Protein AF-A0A2N5KIB1-F1 (afdb_monomer)

Mean predicted aligned error: 9.15 Å

Solvent-accessible surface area (backbone atoms only — not comparable to full-atom values): 17084 Å² total; per-residue (Å²): 134,86,76,82,71,80,86,77,74,41,66,46,54,89,81,75,74,66,50,36,54,15,40,52,58,51,66,38,82,88,63,45,55,68,59,51,52,52,48,35,73,76,57,69,36,40,66,52,57,56,68,48,50,69,64,58,40,44,76,71,68,44,53,71,74,48,38,56,49,50,65,61,39,74,76,50,35,65,60,44,41,53,51,49,54,54,36,45,74,73,21,33,46,61,40,16,59,54,30,88,86,35,57,64,55,45,63,72,39,98,78,35,66,41,41,38,35,33,38,28,51,64,82,72,75,74,22,32,22,39,49,41,49,37,90,45,64,39,74,66,53,46,53,32,48,52,51,34,47,67,71,45,63,90,55,62,41,36,25,36,46,70,85,28,67,31,92,84,52,79,81,36,40,32,35,40,39,49,30,8,65,76,47,40,79,81,70,45,56,71,71,58,46,50,33,30,56,72,52,57,18,17,39,36,18,56,14,57,49,82,30,46,68,89,33,73,59,6,57,63,15,48,80,49,44,42,42,50,54,47,39,62,26,55,29,40,36,26,30,48,86,75,50,94,62,35,48,56,35,53,50,35,20,60,76,68,70,34,51,34,29,34,34,82,70,60,90,88,63,87,67,63,88,87,44,44,79,44,49,79,48,72,67,22,40,50,53,50,31,52,70,64,65,51,64,80,79,70,68,90,70,75,78,67,77,72,88,121

Structure (mmCIF, N/CA/C/O backbone):
data_AF-A0A2N5KIB1-F1
#
_entry.id   AF-A0A2N5KIB1-F1
#
loop_
_atom_site.group_PDB
_atom_site.id
_atom_site.type_symbol
_atom_site.label_atom_id
_atom_site.label_alt_id
_atom_site.label_comp_id
_atom_site.label_asym_id
_atom_site.label_entity_id
_atom_site.label_seq_id
_atom_site.pdbx_PDB_ins_code
_atom_site.Cartn_x
_atom_site.Cartn_y
_atom_site.Cartn_z
_atom_site.occupancy
_atom_site.B_iso_or_equiv
_atom_site.auth_seq_id
_atom_site.auth_comp_id
_atom_site.auth_asym_id
_atom_site.auth_atom_id
_atom_site.pdbx_PDB_model_num
ATOM 1 N N . MET A 1 1 ? -17.777 35.531 -15.311 1.00 35.59 1 MET A N 1
ATOM 2 C CA . MET A 1 1 ? -18.043 34.231 -15.966 1.00 35.59 1 MET A CA 1
ATOM 3 C C . MET A 1 1 ? -17.221 33.151 -15.279 1.00 35.59 1 MET A C 1
ATOM 5 O O . MET A 1 1 ? -16.056 32.971 -15.611 1.00 35.59 1 MET A O 1
ATOM 9 N N . GLN A 1 2 ? -17.798 32.483 -14.280 1.00 34.69 2 GLN A N 1
ATOM 10 C CA . GLN A 1 2 ? -17.243 31.240 -13.745 1.00 34.69 2 GLN A CA 1
ATOM 11 C C . GLN A 1 2 ? -17.470 30.164 -14.811 1.00 34.69 2 GLN A C 1
ATOM 13 O O . GLN A 1 2 ? -18.610 29.869 -15.149 1.00 34.69 2 GLN A O 1
ATOM 18 N N . ARG A 1 3 ? -16.395 29.655 -15.422 1.00 30.72 3 ARG A N 1
ATOM 19 C CA . ARG A 1 3 ? -16.493 28.475 -16.286 1.00 30.72 3 ARG A CA 1
ATOM 20 C C . ARG A 1 3 ? -16.775 27.285 -15.375 1.00 30.72 3 ARG A C 1
ATOM 22 O O . ARG A 1 3 ? -15.879 26.881 -14.635 1.00 30.72 3 ARG A O 1
ATOM 29 N N . GLU A 1 4 ? -17.993 26.758 -15.427 1.00 33.03 4 GLU A N 1
ATOM 30 C CA . GLU A 1 4 ? -18.297 25.412 -14.944 1.00 33.03 4 GLU A CA 1
ATOM 31 C C . GLU A 1 4 ? -17.332 24.452 -15.650 1.00 33.03 4 GLU A C 1
ATOM 33 O O . GLU A 1 4 ? -17.358 24.290 -16.871 1.00 33.03 4 GLU A O 1
ATOM 38 N N . GLN A 1 5 ? -16.368 23.925 -14.895 1.00 34.62 5 GLN A N 1
ATOM 39 C CA . GLN A 1 5 ? -15.453 22.916 -15.406 1.00 34.62 5 GLN A CA 1
ATOM 40 C C . GLN A 1 5 ? -16.206 21.585 -15.421 1.00 34.62 5 GLN A C 1
ATOM 42 O O . GLN A 1 5 ? -16.806 21.246 -14.401 1.00 34.62 5 GLN A O 1
ATOM 47 N N . PRO A 1 6 ? -16.175 20.820 -16.524 1.00 35.81 6 PRO A N 1
ATOM 48 C CA . PRO A 1 6 ? -16.803 19.509 -16.549 1.00 35.81 6 PRO A CA 1
ATOM 49 C C . PRO A 1 6 ? -16.156 18.625 -15.475 1.00 35.81 6 PRO A C 1
ATOM 51 O O . PRO A 1 6 ? -14.927 18.490 -15.435 1.00 35.81 6 PRO A O 1
ATOM 54 N N . GLU A 1 7 ? -16.978 18.052 -14.592 1.00 41.34 7 GLU A N 1
ATOM 55 C CA . GLU A 1 7 ? -16.562 16.981 -13.686 1.00 41.34 7 GLU A CA 1
ATOM 56 C C . GLU A 1 7 ? -16.132 15.791 -14.547 1.00 41.34 7 GLU A C 1
ATOM 58 O O . GLU A 1 7 ? -16.941 15.043 -15.090 1.00 41.34 7 GLU A O 1
ATOM 63 N N . VAL A 1 8 ? -14.823 15.657 -14.743 1.00 47.19 8 VAL A N 1
ATOM 64 C CA . VAL A 1 8 ? -14.239 14.480 -15.375 1.00 47.19 8 VAL A CA 1
ATOM 65 C C . VAL A 1 8 ? -14.263 13.373 -14.329 1.00 47.19 8 VAL A C 1
ATOM 67 O O . VAL A 1 8 ? -13.416 13.341 -13.436 1.00 47.19 8 VAL A O 1
ATOM 70 N N . TYR A 1 9 ? -15.262 12.498 -14.412 1.00 48.38 9 TYR A N 1
ATOM 71 C CA . TYR A 1 9 ? -15.351 11.323 -13.555 1.00 48.38 9 TYR A CA 1
ATOM 72 C C . TYR A 1 9 ? -14.248 10.336 -13.942 1.00 48.38 9 TYR A C 1
ATOM 74 O O . TYR A 1 9 ? -14.241 9.790 -15.043 1.00 48.38 9 TYR A O 1
ATOM 82 N N . ILE A 1 10 ? -13.292 10.125 -13.039 1.00 57.06 10 ILE A N 1
ATOM 83 C CA . ILE A 1 10 ? -12.312 9.046 -13.166 1.00 57.06 10 ILE A CA 1
ATOM 84 C C . ILE A 1 10 ? -13.066 7.746 -12.893 1.00 57.06 10 ILE A C 1
ATOM 86 O O . ILE A 1 10 ? -13.661 7.596 -11.826 1.00 57.06 10 ILE A O 1
ATOM 90 N N . THR A 1 11 ? -13.071 6.821 -13.854 1.00 51.12 11 THR A N 1
ATOM 91 C CA . THR A 1 11 ? -13.708 5.510 -13.686 1.00 51.12 11 THR A CA 1
ATOM 92 C C . THR A 1 11 ? -12.993 4.748 -12.577 1.00 51.12 11 THR A C 1
ATOM 94 O O . THR A 1 11 ? -11.893 4.228 -12.759 1.00 51.12 11 THR A O 1
ATOM 97 N N . VAL A 1 12 ? -13.622 4.698 -11.410 1.00 55.53 12 VAL A N 1
ATOM 98 C CA . VAL A 1 12 ? -13.210 3.843 -10.301 1.00 55.53 12 VAL A CA 1
ATOM 99 C C . VAL A 1 12 ? -13.973 2.532 -10.401 1.00 55.53 12 VAL A C 1
ATOM 101 O O . VAL A 1 12 ? -15.166 2.538 -10.702 1.00 55.53 12 VAL A O 1
ATOM 104 N N . ASN A 1 13 ? -13.310 1.407 -10.127 1.00 56.62 13 ASN A N 1
ATOM 105 C CA . ASN A 1 13 ? -13.996 0.124 -9.996 1.00 56.62 13 ASN A CA 1
ATOM 106 C C . ASN A 1 13 ? -15.088 0.238 -8.921 1.00 56.62 13 ASN A C 1
ATOM 108 O O . ASN A 1 13 ? -14.789 0.400 -7.738 1.00 56.62 13 ASN A O 1
ATOM 112 N N . ALA A 1 14 ? -16.352 0.151 -9.345 1.00 49.72 14 ALA A N 1
ATOM 113 C CA . ALA A 1 14 ? -17.535 0.367 -8.508 1.00 49.72 14 ALA A CA 1
ATOM 114 C C . ALA A 1 14 ? -17.654 -0.608 -7.315 1.00 49.72 14 ALA A C 1
ATOM 116 O O . ALA A 1 14 ? -18.446 -0.383 -6.399 1.00 49.72 14 ALA A O 1
ATOM 117 N N . GLU A 1 15 ? -16.857 -1.676 -7.307 1.00 57.72 15 GLU A N 1
ATOM 118 C CA . GLU A 1 15 ? -16.914 -2.760 -6.326 1.00 57.72 15 GLU A CA 1
ATOM 119 C C . GLU A 1 15 ? -16.067 -2.512 -5.064 1.00 57.72 15 GLU A C 1
ATOM 121 O O . GLU A 1 15 ? -16.316 -3.134 -4.032 1.00 57.72 15 GLU A O 1
ATOM 126 N N . LEU A 1 16 ? -15.099 -1.584 -5.084 1.00 71.06 16 LEU A N 1
ATOM 127 C CA . LEU A 1 16 ? -14.282 -1.285 -3.901 1.00 71.06 16 LEU A CA 1
ATOM 128 C C . LEU A 1 16 ? -14.970 -0.270 -2.981 1.00 71.06 16 LEU A C 1
ATOM 130 O O . LEU A 1 16 ? -14.875 0.947 -3.158 1.00 71.06 16 LEU A O 1
ATOM 134 N N . GLN A 1 17 ? -15.634 -0.790 -1.950 1.00 75.62 17 GLN A N 1
ATOM 135 C CA . GLN A 1 17 ? -16.170 0.012 -0.854 1.00 75.62 17 GLN A CA 1
ATOM 136 C C . GLN A 1 17 ? -15.134 0.117 0.280 1.00 75.62 17 GLN A C 1
ATOM 138 O O . GLN A 1 17 ? -14.737 -0.910 0.836 1.00 75.62 17 GLN A O 1
ATOM 143 N N . PRO A 1 18 ? -14.659 1.327 0.629 1.00 80.88 18 PRO A N 1
ATOM 144 C CA . PRO A 1 18 ? -13.742 1.518 1.736 1.00 80.88 18 PRO A CA 1
ATOM 145 C C . PRO A 1 18 ? -14.478 1.262 3.052 1.00 80.88 18 PRO A C 1
ATOM 147 O O . PRO A 1 18 ? -15.559 1.797 3.295 1.00 80.88 18 PRO A O 1
ATOM 150 N N . ASP A 1 19 ? -13.873 0.446 3.908 1.00 91.44 19 ASP A N 1
ATOM 151 C CA . ASP A 1 19 ? -14.393 0.145 5.238 1.00 91.44 19 ASP A CA 1
ATOM 152 C C . ASP A 1 19 ? -14.152 1.358 6.167 1.00 91.44 19 ASP A C 1
ATOM 154 O O . ASP A 1 19 ? -12.993 1.679 6.466 1.00 91.44 19 ASP A O 1
ATOM 158 N N . PRO A 1 20 ? -15.213 2.057 6.624 1.00 94.19 20 PRO A N 1
ATOM 159 C CA . PRO A 1 20 ? -15.076 3.259 7.441 1.00 94.19 20 PRO A CA 1
ATOM 160 C C . PRO A 1 20 ? -14.491 2.972 8.821 1.00 94.19 20 PRO A C 1
ATOM 162 O O . PRO A 1 20 ? -13.788 3.820 9.368 1.00 94.19 20 PRO A O 1
ATOM 165 N N . VAL A 1 21 ? -14.741 1.783 9.370 1.00 95.25 21 VAL A N 1
ATOM 166 C CA . VAL A 1 21 ? -14.208 1.360 10.664 1.00 95.25 21 VAL A CA 1
ATOM 167 C C . VAL A 1 21 ? -12.718 1.065 10.533 1.00 95.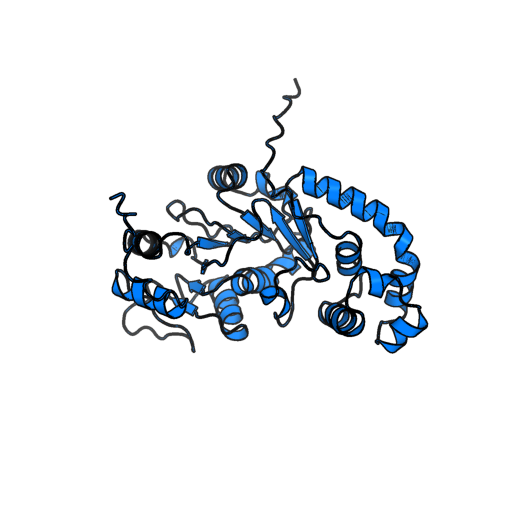25 21 VAL A C 1
ATOM 169 O O . VAL A 1 21 ? -11.918 1.585 11.311 1.00 95.25 21 VAL A O 1
ATOM 172 N N . ALA A 1 22 ? -12.329 0.298 9.511 1.00 95.62 22 ALA A N 1
ATOM 173 C CA . ALA A 1 22 ? -10.922 0.030 9.226 1.00 95.62 22 ALA A CA 1
ATOM 174 C C . ALA A 1 22 ? -10.144 1.324 8.965 1.00 95.62 22 ALA A C 1
ATOM 176 O O . ALA A 1 22 ? -9.066 1.521 9.524 1.00 95.62 22 ALA A O 1
ATOM 177 N N . PHE A 1 23 ? -10.701 2.229 8.153 1.00 95.75 23 PHE A N 1
ATOM 178 C CA . PHE A 1 23 ? -10.068 3.511 7.871 1.00 95.75 23 PHE A CA 1
ATOM 179 C C . PHE A 1 23 ? -9.915 4.357 9.129 1.00 95.75 23 PHE A C 1
ATOM 181 O O . PHE A 1 23 ? -8.823 4.854 9.383 1.00 95.75 23 PHE A O 1
ATOM 188 N N . TRP A 1 24 ? -10.966 4.482 9.939 1.00 95.94 24 TRP A N 1
ATOM 189 C CA . TRP A 1 24 ? -10.911 5.244 11.182 1.00 95.94 24 TRP A CA 1
ATOM 190 C C . TRP A 1 24 ? -9.853 4.704 12.156 1.00 95.94 24 TRP A C 1
ATOM 192 O O . TRP A 1 24 ? -9.032 5.482 12.644 1.00 95.94 24 TRP A O 1
ATOM 202 N N . LEU A 1 25 ? -9.795 3.381 12.373 1.00 96.19 25 LEU A N 1
ATOM 203 C CA . LEU A 1 25 ? -8.770 2.759 13.223 1.00 96.19 25 LEU A CA 1
ATOM 204 C C . LEU A 1 25 ? -7.354 3.107 12.753 1.00 96.19 25 LEU A C 1
ATOM 206 O O . LEU A 1 25 ? -6.484 3.391 13.576 1.00 96.19 25 LEU A O 1
ATOM 210 N N . CYS A 1 26 ? -7.127 3.128 11.437 1.00 95.06 26 CYS A N 1
ATOM 211 C CA . CYS A 1 26 ? -5.826 3.459 10.868 1.00 95.06 26 CYS A CA 1
ATOM 212 C C . CYS A 1 26 ? -5.408 4.928 11.061 1.00 95.06 26 CYS A C 1
ATOM 214 O O . CYS A 1 26 ? -4.222 5.229 10.939 1.00 95.06 26 CYS A O 1
ATOM 216 N N . GLN A 1 27 ? -6.348 5.831 11.362 1.00 92.12 27 GLN A N 1
ATOM 217 C CA . GLN A 1 27 ? -6.075 7.253 11.612 1.00 92.12 27 GLN A CA 1
ATOM 218 C C . GLN A 1 27 ? -5.873 7.581 13.098 1.00 92.12 27 GLN A C 1
ATOM 220 O O . GLN A 1 27 ? -5.551 8.722 13.437 1.00 92.12 27 GLN A O 1
ATOM 225 N N . LEU A 1 28 ? -6.073 6.620 14.007 1.00 94.00 28 LEU A N 1
ATOM 226 C CA . LEU A 1 28 ? -5.995 6.884 15.439 1.00 94.00 28 LEU A CA 1
ATOM 227 C C . LEU A 1 28 ? -4.566 7.248 15.874 1.00 94.00 28 LEU A C 1
ATOM 229 O O . LEU A 1 28 ? -3.649 6.437 15.722 1.00 94.00 28 LEU A O 1
ATOM 233 N N . PRO A 1 29 ? -4.348 8.414 16.517 1.00 90.94 29 PRO A N 1
ATOM 234 C CA . PRO A 1 29 ? -3.024 8.758 17.016 1.00 90.94 29 PRO A CA 1
ATOM 235 C C . PRO A 1 29 ? -2.601 7.787 18.120 1.00 90.94 29 PRO A C 1
ATOM 237 O O . PRO A 1 29 ? -3.296 7.667 19.139 1.00 90.94 29 PRO A O 1
ATOM 240 N N . GLY A 1 30 ? -1.455 7.137 17.916 1.00 92.00 30 GLY A N 1
ATOM 241 C CA . GLY A 1 30 ? -0.923 6.080 18.778 1.00 92.00 30 GLY A CA 1
ATOM 242 C C . GLY A 1 30 ? -1.221 4.659 18.289 1.00 92.00 30 GLY A C 1
ATOM 243 O O . GLY A 1 30 ? -0.650 3.718 18.833 1.00 92.00 30 GLY A O 1
ATOM 244 N N . MET A 1 31 ? -2.066 4.484 17.265 1.00 95.62 31 MET A N 1
ATOM 245 C CA . MET A 1 31 ? -2.222 3.198 16.587 1.00 95.62 31 MET A CA 1
ATOM 246 C C . MET A 1 31 ? -1.028 2.969 15.658 1.00 95.62 31 MET A C 1
ATOM 248 O O . MET A 1 31 ? -0.788 3.749 14.738 1.00 95.62 31 MET A O 1
ATOM 252 N N . THR A 1 32 ? -0.281 1.894 15.893 1.00 94.94 32 THR A N 1
ATOM 253 C CA . THR A 1 32 ? 0.821 1.471 15.020 1.00 94.94 32 THR A CA 1
ATOM 254 C C . THR A 1 32 ? 0.383 0.304 14.145 1.00 94.94 32 THR A C 1
ATOM 256 O O . THR A 1 32 ? -0.528 -0.444 14.500 1.00 94.94 32 THR A O 1
ATOM 259 N N . ALA A 1 33 ? 1.067 0.112 13.017 1.00 94.56 33 ALA A N 1
ATOM 260 C CA . ALA A 1 33 ? 0.832 -1.025 12.133 1.00 94.56 33 ALA A CA 1
ATOM 261 C C . ALA A 1 33 ? 0.962 -2.370 12.860 1.00 94.56 33 ALA A C 1
ATOM 263 O O . ALA A 1 33 ? 0.099 -3.231 12.725 1.00 94.56 33 ALA A O 1
ATOM 264 N N . THR A 1 34 ? 2.010 -2.530 13.673 1.00 95.12 34 THR A N 1
ATOM 265 C CA . THR A 1 34 ? 2.258 -3.749 14.450 1.00 95.12 34 THR A CA 1
ATOM 266 C C . THR A 1 34 ? 1.122 -4.037 15.426 1.00 95.12 34 THR A C 1
ATOM 268 O O . THR A 1 34 ? 0.616 -5.156 15.449 1.00 95.12 34 THR A O 1
ATOM 271 N N . LEU A 1 35 ? 0.680 -3.029 16.188 1.00 96.50 35 LEU A N 1
ATOM 272 C CA . LEU A 1 35 ? -0.424 -3.192 17.134 1.00 96.50 35 LEU A CA 1
ATOM 273 C C . LEU A 1 35 ? -1.729 -3.530 16.406 1.00 96.50 35 LEU A C 1
ATOM 275 O O . LEU A 1 35 ? -2.453 -4.430 16.822 1.00 96.50 35 LEU A O 1
ATOM 279 N N . LEU A 1 36 ? -2.021 -2.839 15.303 1.00 96.94 36 LEU A N 1
ATOM 280 C CA . LEU A 1 36 ? -3.227 -3.085 14.521 1.00 96.94 36 LEU A CA 1
ATOM 281 C C . LEU A 1 36 ? -3.239 -4.497 13.924 1.00 96.94 36 LEU A C 1
ATOM 283 O O . LEU A 1 36 ? -4.252 -5.182 14.015 1.00 96.94 36 LEU A O 1
ATOM 287 N N . LEU A 1 37 ? -2.119 -4.961 13.364 1.00 95.81 37 LEU A N 1
ATOM 288 C CA . LEU A 1 37 ? -1.994 -6.320 12.832 1.00 95.81 37 LEU A CA 1
ATOM 289 C C . LEU A 1 37 ? -2.107 -7.383 13.926 1.00 95.81 37 LEU A C 1
ATOM 291 O O . LEU A 1 37 ? -2.766 -8.395 13.708 1.00 95.81 37 LEU A O 1
ATOM 295 N N . GLN A 1 38 ? -1.536 -7.144 15.109 1.00 95.81 38 GLN A N 1
ATOM 296 C CA . GLN A 1 38 ? -1.702 -8.034 16.259 1.00 95.81 38 GLN A CA 1
ATOM 297 C C . GLN A 1 38 ? -3.177 -8.145 16.666 1.00 95.81 38 GLN A C 1
ATOM 299 O O . GLN A 1 38 ? -3.681 -9.251 16.843 1.00 95.81 38 GLN A O 1
ATOM 304 N N . LEU A 1 39 ? -3.883 -7.014 16.766 1.00 96.62 39 LEU A N 1
ATOM 305 C CA . LEU A 1 39 ? -5.312 -6.994 17.079 1.00 96.62 39 LEU A CA 1
ATOM 306 C C . LEU A 1 39 ? -6.143 -7.695 15.998 1.00 96.62 39 LEU A C 1
ATOM 308 O O . LEU A 1 39 ? -7.071 -8.432 16.312 1.00 96.62 39 LEU A O 1
ATOM 312 N N . LEU A 1 40 ? -5.818 -7.501 14.719 1.00 95.75 40 LEU A N 1
ATOM 313 C CA . LEU A 1 40 ? -6.502 -8.189 13.622 1.00 95.75 40 LEU A CA 1
ATOM 314 C C . LEU A 1 40 ? -6.248 -9.697 13.653 1.00 95.75 40 LEU A C 1
ATOM 316 O O . LEU A 1 40 ? -7.169 -10.461 13.392 1.00 95.75 40 LEU A O 1
ATOM 320 N N . ALA A 1 41 ? -5.040 -10.132 14.009 1.00 94.94 41 ALA A N 1
ATOM 321 C CA . ALA A 1 41 ? -4.713 -11.548 14.131 1.00 94.94 41 ALA A CA 1
ATOM 322 C C . ALA A 1 41 ? -5.476 -12.234 15.277 1.00 94.94 41 ALA A C 1
ATOM 324 O O . ALA A 1 41 ? -5.829 -13.404 15.153 1.00 94.94 41 ALA A O 1
ATOM 325 N N . THR A 1 42 ? -5.751 -11.523 16.378 1.00 95.12 42 THR A N 1
ATOM 326 C CA . THR A 1 42 ? -6.469 -12.087 17.534 1.00 95.12 42 THR A CA 1
ATOM 327 C C . THR A 1 42 ? -7.987 -11.948 17.436 1.00 95.12 42 THR A C 1
ATOM 329 O O . THR A 1 42 ? -8.710 -12.829 17.895 1.00 95.12 42 THR A O 1
ATOM 332 N N . VAL A 1 43 ? -8.483 -10.862 16.839 1.00 94.19 43 VAL A N 1
ATOM 333 C CA . VAL A 1 43 ? -9.909 -10.484 16.844 1.00 94.19 43 VAL A CA 1
ATOM 334 C C . VAL A 1 43 ? -10.575 -10.673 15.471 1.00 94.19 43 VAL A C 1
ATOM 336 O O . VAL A 1 43 ? -11.797 -10.760 15.368 1.00 94.19 43 VAL A O 1
ATOM 339 N N . GLY A 1 44 ? -9.791 -10.741 14.396 1.00 93.31 44 GLY A N 1
ATOM 340 C CA . GLY A 1 44 ? -10.230 -11.078 13.039 1.00 93.31 44 GLY A CA 1
ATOM 341 C C . GLY A 1 44 ? -10.704 -9.907 12.174 1.00 93.31 44 GLY A C 1
ATOM 342 O O . GLY A 1 44 ? -10.544 -9.961 10.957 1.00 93.31 44 GLY A O 1
ATOM 343 N N . SER A 1 45 ? -11.274 -8.837 12.745 1.00 94.75 45 SER A N 1
ATOM 344 C CA . SER A 1 45 ? -11.765 -7.700 11.946 1.00 94.75 45 SER A CA 1
ATOM 345 C C . SER A 1 45 ? -11.715 -6.353 12.663 1.00 94.75 45 SER A C 1
ATOM 347 O O . SER A 1 45 ? -11.782 -6.274 13.890 1.00 94.75 45 SER A O 1
ATOM 349 N N . ALA A 1 46 ? -11.672 -5.277 11.875 1.00 95.19 46 ALA A N 1
ATOM 350 C CA . ALA A 1 46 ? -11.741 -3.899 12.355 1.00 95.19 46 ALA A CA 1
ATOM 351 C C . ALA A 1 46 ? -13.004 -3.639 13.200 1.00 95.19 46 ALA A C 1
ATOM 353 O O . ALA A 1 46 ? -12.934 -3.054 14.282 1.00 95.19 46 ALA A O 1
ATOM 354 N N . THR A 1 47 ? -14.162 -4.120 12.736 1.00 94.75 47 THR A N 1
ATOM 355 C CA . THR A 1 47 ? -15.438 -3.992 13.452 1.00 94.75 47 THR A CA 1
ATOM 356 C C . THR A 1 47 ? -15.411 -4.710 14.795 1.00 94.75 47 THR A C 1
ATOM 358 O O . THR A 1 47 ? -15.860 -4.151 15.793 1.00 94.75 47 THR A O 1
ATOM 361 N N . ALA A 1 48 ? -14.843 -5.915 14.849 1.00 95.31 48 ALA A N 1
ATOM 362 C CA . ALA A 1 48 ? -14.744 -6.664 16.093 1.00 95.31 48 ALA A CA 1
ATOM 363 C C . ALA A 1 48 ? -13.762 -6.009 17.085 1.00 95.31 48 ALA A C 1
ATOM 365 O O . ALA A 1 48 ? -14.052 -5.966 18.278 1.00 95.31 48 ALA A O 1
ATOM 366 N N . ILE A 1 49 ? -12.667 -5.393 16.612 1.00 95.81 49 ILE A N 1
ATOM 367 C CA . ILE A 1 49 ? -11.763 -4.587 17.459 1.00 95.81 49 ILE A CA 1
ATOM 368 C C . ILE A 1 49 ? -12.522 -3.433 18.123 1.00 95.81 49 ILE A C 1
ATOM 370 O O . ILE A 1 49 ? -12.367 -3.204 19.322 1.00 95.81 49 ILE A O 1
ATOM 374 N N . MET A 1 50 ? -13.367 -2.725 17.369 1.00 94.12 50 MET A N 1
ATOM 375 C CA . MET A 1 50 ? -14.184 -1.629 17.905 1.00 94.12 50 MET A CA 1
ATOM 376 C C . MET A 1 50 ? -15.217 -2.074 18.948 1.00 94.12 50 MET A C 1
ATOM 378 O O . MET A 1 50 ? -15.646 -1.258 19.759 1.00 94.12 50 MET A O 1
ATOM 382 N N . GLN A 1 51 ? -15.630 -3.342 18.931 1.00 94.06 51 GLN A N 1
ATOM 383 C CA . GLN A 1 51 ? -16.610 -3.897 19.869 1.00 94.06 51 GLN A CA 1
ATOM 384 C C . GLN A 1 51 ? -15.976 -4.442 21.157 1.00 94.06 51 GLN A C 1
ATOM 386 O O . GLN A 1 51 ? -16.697 -4.815 22.086 1.00 94.06 51 GLN A O 1
ATOM 391 N N . LEU A 1 52 ? -14.643 -4.493 21.245 1.00 95.62 52 LEU A N 1
ATOM 392 C CA . LEU A 1 52 ? -13.964 -4.964 22.445 1.00 95.62 52 LEU A CA 1
ATOM 393 C C . LEU A 1 52 ? -14.201 -4.037 23.641 1.00 95.62 52 LEU A C 1
ATOM 395 O O . LEU A 1 52 ? -14.182 -2.810 23.542 1.00 95.62 52 LEU A O 1
ATOM 399 N N . SER A 1 53 ? -14.340 -4.644 24.820 1.00 95.62 53 SER A N 1
ATOM 400 C CA . SER A 1 53 ? -14.373 -3.894 26.074 1.00 95.62 53 SER A CA 1
ATOM 401 C C . SER A 1 53 ? -13.017 -3.244 26.372 1.00 95.62 53 SER A C 1
ATOM 403 O O . SER A 1 53 ? -11.961 -3.750 25.981 1.00 95.62 53 SER A O 1
ATOM 405 N N . SER A 1 54 ? -13.019 -2.171 27.170 1.00 96.69 54 SER A N 1
ATOM 406 C CA . SER A 1 54 ? -11.784 -1.526 27.641 1.00 96.69 54 SER A CA 1
ATOM 407 C C . SER A 1 54 ? -10.823 -2.505 28.318 1.00 96.69 54 SER A C 1
ATOM 409 O O . SER A 1 54 ? -9.610 -2.342 28.220 1.00 96.69 54 SER A O 1
ATOM 411 N N . ARG A 1 55 ? -11.358 -3.509 29.026 1.00 97.06 55 ARG A N 1
ATOM 412 C CA . ARG A 1 55 ? -10.562 -4.559 29.669 1.00 97.06 55 ARG A CA 1
ATOM 413 C C . ARG A 1 55 ? -9.883 -5.443 28.626 1.00 97.06 55 ARG A C 1
ATOM 415 O O . ARG A 1 55 ? -8.668 -5.585 28.686 1.00 97.06 55 ARG A O 1
ATOM 422 N N . ALA A 1 56 ? -10.643 -5.953 27.657 1.00 96.50 56 ALA A N 1
ATOM 423 C CA . ALA A 1 56 ? -10.112 -6.811 26.602 1.00 96.50 56 ALA A CA 1
ATOM 424 C C . ALA A 1 56 ? -9.030 -6.091 25.780 1.00 96.50 56 ALA A C 1
ATOM 426 O O . ALA A 1 56 ? -7.973 -6.656 25.533 1.00 96.50 56 ALA A O 1
ATOM 427 N N . LEU A 1 57 ? -9.232 -4.814 25.431 1.00 96.75 57 LEU A N 1
ATOM 428 C CA . LEU A 1 57 ? -8.216 -4.027 24.719 1.00 96.75 57 LEU A CA 1
ATOM 429 C C . LEU A 1 57 ? -6.910 -3.894 25.524 1.00 96.75 57 LEU A C 1
ATOM 431 O O . LEU A 1 57 ? -5.826 -4.038 24.964 1.00 96.75 57 LEU A O 1
ATOM 435 N N . ARG A 1 58 ? -6.987 -3.658 26.841 1.00 96.69 58 ARG A N 1
ATOM 436 C CA . ARG A 1 58 ? -5.788 -3.592 27.700 1.00 96.69 58 ARG A CA 1
ATOM 437 C C . ARG A 1 58 ? -5.074 -4.936 27.801 1.00 96.69 58 ARG A C 1
ATOM 439 O O . ARG A 1 58 ? -3.850 -4.959 27.782 1.00 96.69 58 ARG A O 1
ATOM 446 N N . GLU A 1 59 ? -5.822 -6.034 27.887 1.00 96.12 59 GLU A N 1
ATOM 447 C CA . GLU A 1 59 ? -5.267 -7.396 27.887 1.00 96.12 59 GLU A CA 1
ATOM 448 C C . GLU A 1 59 ? -4.534 -7.711 26.569 1.00 96.12 59 GLU A C 1
ATOM 450 O O . GLU A 1 59 ? -3.552 -8.444 26.578 1.00 96.12 59 GLU A O 1
ATOM 455 N N . GLN A 1 60 ? -4.930 -7.081 25.456 1.00 95.19 60 GLN A N 1
ATOM 456 C CA . GLN A 1 60 ? -4.214 -7.127 24.171 1.00 95.19 60 GLN A CA 1
ATOM 457 C C . GLN A 1 60 ? -3.020 -6.150 24.082 1.00 95.19 60 GLN A C 1
ATOM 459 O O . GLN A 1 60 ? -2.428 -5.994 23.016 1.00 95.19 60 GLN A O 1
ATOM 464 N N . GLY A 1 61 ? -2.658 -5.465 25.173 1.00 95.00 61 GLY A N 1
ATOM 465 C CA . GLY A 1 61 ? -1.525 -4.535 25.217 1.00 95.00 61 GLY A CA 1
ATOM 466 C C . GLY A 1 61 ? -1.812 -3.139 24.654 1.00 95.00 61 GLY A C 1
ATOM 467 O O . GLY A 1 61 ? -0.882 -2.361 24.440 1.00 95.00 61 GLY A O 1
ATOM 468 N N . VAL A 1 62 ? -3.082 -2.783 24.420 1.00 97.12 62 VAL A N 1
ATOM 469 C CA . VAL A 1 62 ? -3.448 -1.453 23.910 1.00 97.12 62 VAL A CA 1
ATOM 470 C C . VAL A 1 62 ? -3.228 -0.389 25.003 1.00 97.12 62 VAL A C 1
ATOM 472 O O . VAL A 1 62 ? -3.786 -0.514 26.099 1.00 97.12 62 VAL A O 1
ATOM 475 N N . PRO A 1 63 ? -2.475 0.698 24.729 1.00 96.44 63 PRO A N 1
ATOM 476 C CA . PRO A 1 63 ? -2.221 1.749 25.713 1.00 96.44 63 PRO A CA 1
ATOM 477 C C . PRO A 1 63 ? -3.510 2.435 26.201 1.00 96.44 63 PRO A C 1
ATOM 479 O O . PRO A 1 63 ? -4.404 2.679 25.386 1.00 96.44 63 PRO A O 1
ATOM 482 N N . PRO A 1 64 ? -3.609 2.856 27.480 1.00 96.19 64 PRO A N 1
ATOM 483 C CA . PRO A 1 64 ? -4.839 3.425 28.044 1.00 96.19 64 PRO A CA 1
ATOM 484 C C . PRO A 1 64 ? -5.440 4.591 27.245 1.00 96.19 64 PRO A C 1
ATOM 486 O O . PRO A 1 64 ? -6.656 4.653 27.065 1.00 96.19 64 PRO A O 1
ATOM 489 N N . ALA A 1 65 ? -4.595 5.486 26.719 1.00 95.50 65 ALA A N 1
ATOM 490 C CA . ALA A 1 65 ? -5.036 6.612 25.896 1.00 95.50 65 ALA A CA 1
ATOM 491 C C . ALA A 1 65 ? -5.666 6.161 24.566 1.00 95.50 65 ALA A C 1
ATOM 493 O O . ALA A 1 65 ? -6.624 6.773 24.098 1.00 95.50 65 ALA A O 1
ATOM 494 N N . LEU A 1 66 ? -5.154 5.082 23.966 1.00 96.50 66 LEU A N 1
ATOM 495 C CA . LEU A 1 66 ? -5.705 4.513 22.740 1.00 96.50 66 LEU A CA 1
ATOM 496 C C . LEU A 1 66 ? -6.986 3.717 23.027 1.00 96.50 66 LEU A C 1
ATOM 498 O O . LEU A 1 66 ? -7.942 3.839 22.271 1.00 96.50 66 LEU A O 1
ATOM 502 N N . VAL A 1 67 ? -7.059 3.001 24.156 1.00 97.06 67 VAL A N 1
ATOM 503 C CA . VAL A 1 67 ? -8.292 2.328 24.612 1.00 97.06 67 VAL A CA 1
ATOM 504 C C . VAL A 1 67 ? -9.447 3.319 24.724 1.00 97.06 67 VAL A C 1
ATOM 506 O O . VAL A 1 67 ? -10.523 3.064 24.191 1.00 97.06 67 VAL A O 1
ATOM 509 N N . ALA A 1 68 ? -9.222 4.465 25.374 1.00 94.44 68 ALA A N 1
ATOM 510 C CA . ALA A 1 68 ? -10.251 5.493 25.523 1.00 94.44 68 ALA A CA 1
ATOM 511 C C . ALA A 1 68 ? -10.779 5.988 24.164 1.00 94.44 68 ALA A C 1
ATOM 513 O O . ALA A 1 68 ? -11.988 6.134 23.996 1.00 94.44 68 ALA A O 1
ATOM 514 N N . LYS A 1 69 ? -9.887 6.182 23.181 1.00 95.19 69 LYS A N 1
ATOM 515 C CA . LYS A 1 69 ? -10.258 6.575 21.813 1.00 95.19 69 LYS A CA 1
ATOM 516 C C . LYS A 1 69 ? -11.035 5.481 21.083 1.00 95.19 69 LYS A C 1
ATOM 518 O O . LYS A 1 69 ? -12.056 5.784 20.477 1.00 95.19 69 LYS A O 1
ATOM 523 N N . ILE A 1 70 ? -10.586 4.225 21.171 1.00 94.69 70 ILE A N 1
ATOM 524 C CA . ILE A 1 70 ? -11.263 3.085 20.533 1.00 94.69 70 ILE A CA 1
ATOM 525 C C . ILE A 1 70 ? -12.706 2.973 21.043 1.00 94.69 70 ILE A C 1
ATOM 527 O O . ILE A 1 70 ? -13.642 2.922 20.251 1.00 94.69 70 ILE A O 1
ATOM 531 N N . VAL A 1 71 ? -12.885 3.028 22.365 1.00 92.75 71 VAL A N 1
ATOM 532 C CA . VAL A 1 71 ? -14.192 2.885 23.024 1.00 92.75 71 VAL A CA 1
ATOM 533 C C . VAL A 1 71 ? -15.125 4.066 22.733 1.00 92.75 71 VAL A C 1
ATOM 535 O O . VAL A 1 71 ? -16.324 3.871 22.547 1.00 92.75 71 VAL A O 1
ATOM 538 N N . ALA A 1 72 ? -14.604 5.295 22.669 1.00 89.75 72 ALA A N 1
ATOM 539 C CA . ALA A 1 72 ? -15.408 6.483 22.362 1.00 89.75 72 ALA A CA 1
ATOM 540 C C . ALA A 1 72 ? -15.757 6.621 20.864 1.00 89.75 72 ALA A C 1
ATOM 542 O O . ALA A 1 72 ? -16.721 7.301 20.499 1.00 89.75 72 ALA A O 1
ATOM 543 N N . GLY A 1 73 ? -14.979 5.973 20.000 1.00 85.81 73 GLY A N 1
ATOM 544 C CA . GLY A 1 73 ? -14.905 6.249 18.572 1.00 85.81 73 GLY A CA 1
ATOM 545 C C . GLY A 1 73 ? -16.081 5.834 17.702 1.00 85.81 73 GLY A C 1
ATOM 546 O O . GLY A 1 73 ? -16.185 6.289 16.565 1.00 85.81 73 GLY A O 1
ATOM 547 N N . ALA A 1 74 ? -17.014 5.028 18.217 1.00 82.31 74 ALA A N 1
ATOM 548 C CA . ALA A 1 74 ? -18.209 4.618 17.471 1.00 82.31 74 ALA A CA 1
ATOM 549 C C . ALA A 1 74 ? -19.016 5.810 16.922 1.00 82.31 74 ALA A C 1
ATOM 551 O O . ALA A 1 74 ? -19.652 5.704 15.875 1.00 82.31 74 ALA A O 1
ATOM 552 N N . ARG A 1 75 ? -18.947 6.965 17.598 1.00 88.31 75 ARG A N 1
ATOM 553 C CA . ARG A 1 75 ? -19.625 8.204 17.190 1.00 88.31 75 ARG A CA 1
ATOM 554 C C . ARG A 1 75 ? -18.965 8.905 16.000 1.00 88.31 75 ARG A C 1
ATOM 556 O O . ARG A 1 75 ? -19.631 9.684 15.328 1.00 88.31 75 ARG A O 1
ATOM 563 N N . GLU A 1 76 ? -17.691 8.636 15.726 1.00 90.31 76 GLU A N 1
ATOM 564 C CA . GLU A 1 76 ? -16.929 9.275 14.643 1.00 90.31 76 GLU A CA 1
ATOM 565 C C . GLU A 1 76 ? -17.091 8.539 13.303 1.00 90.31 76 GLU A C 1
ATOM 567 O O . GLU A 1 76 ? -16.986 9.146 12.236 1.00 90.31 76 GLU A O 1
ATOM 572 N N . VAL A 1 77 ? -17.408 7.239 13.339 1.00 91.81 77 VAL A N 1
ATOM 573 C CA . VAL A 1 77 ? -17.529 6.385 12.144 1.00 91.81 77 VAL A CA 1
ATOM 574 C C . VAL A 1 77 ? -18.508 6.939 11.095 1.00 91.81 77 VAL A C 1
ATOM 576 O O . VAL A 1 77 ? -18.148 6.933 9.916 1.00 91.81 77 VAL A O 1
ATOM 579 N N . PRO A 1 78 ? -19.700 7.474 11.440 1.00 92.38 78 PRO A N 1
ATOM 580 C CA . PRO A 1 78 ? -20.595 8.066 10.442 1.00 92.38 78 PRO A CA 1
ATOM 581 C C . PRO A 1 78 ? -19.983 9.268 9.710 1.00 92.38 78 PRO A C 1
ATOM 583 O O . PRO A 1 78 ? -20.157 9.409 8.498 1.00 92.38 78 PRO A O 1
ATOM 586 N N . GLN A 1 79 ? -19.230 10.114 10.421 1.00 92.06 79 GLN A N 1
ATOM 587 C CA . GLN A 1 79 ? -18.534 11.256 9.824 1.00 92.06 79 GLN A CA 1
ATOM 588 C C . GLN A 1 79 ? -17.409 10.787 8.896 1.00 92.06 79 GLN A C 1
ATOM 590 O O . GLN A 1 79 ? -17.267 11.299 7.784 1.00 92.06 79 GLN A O 1
ATOM 595 N N . VAL A 1 80 ? -16.650 9.771 9.314 1.00 93.12 80 VAL A N 1
ATOM 596 C CA . VAL A 1 80 ? -15.622 9.135 8.479 1.00 93.12 80 VAL A CA 1
ATOM 597 C C . VAL A 1 80 ? -16.236 8.541 7.215 1.00 93.12 80 VAL A C 1
ATOM 599 O O . VAL A 1 80 ? -15.736 8.788 6.120 1.00 93.12 80 VAL A O 1
ATOM 602 N N . ALA A 1 81 ? -17.355 7.824 7.334 1.00 92.88 81 ALA A N 1
ATOM 603 C CA . ALA A 1 81 ? -18.064 7.252 6.194 1.00 92.88 81 ALA A CA 1
ATOM 604 C C . ALA A 1 81 ? -18.521 8.329 5.195 1.00 92.88 81 ALA A C 1
ATOM 606 O O . ALA A 1 81 ? -18.409 8.137 3.984 1.00 92.88 81 ALA A O 1
ATOM 607 N N . ALA A 1 82 ? -18.992 9.485 5.676 1.00 91.38 82 ALA A N 1
ATOM 608 C CA . ALA A 1 82 ? -19.332 10.616 4.814 1.00 91.38 82 ALA A CA 1
ATOM 609 C C . ALA A 1 82 ? -18.097 11.183 4.087 1.00 91.38 82 ALA A C 1
ATOM 611 O O . ALA A 1 82 ? -18.156 11.434 2.882 1.00 91.38 82 ALA A O 1
ATOM 612 N N . GLY A 1 83 ? -16.968 11.323 4.790 1.00 91.69 83 GLY A N 1
ATOM 613 C CA . GLY A 1 83 ? -15.695 11.744 4.199 1.00 91.69 83 GLY A CA 1
ATOM 614 C C . GLY A 1 83 ? -15.187 10.776 3.125 1.00 91.69 83 GLY A C 1
ATOM 615 O O . GLY A 1 83 ? -14.785 11.209 2.046 1.00 91.69 83 GLY A O 1
ATOM 616 N N . LEU A 1 84 ? -15.280 9.466 3.374 1.00 92.19 84 LEU A N 1
ATOM 617 C CA . LEU A 1 84 ? -14.913 8.424 2.411 1.00 92.19 84 LEU A CA 1
ATOM 618 C C . LEU A 1 84 ? -15.765 8.481 1.142 1.00 92.19 84 LEU A C 1
ATOM 620 O O . LEU A 1 84 ? -15.213 8.416 0.047 1.00 92.19 84 LEU A O 1
ATOM 624 N N . LYS A 1 85 ? -17.082 8.697 1.268 1.00 90.50 85 LYS A N 1
ATOM 625 C CA . LYS A 1 85 ? -17.957 8.928 0.106 1.00 90.50 85 LYS A CA 1
ATOM 626 C C . LYS A 1 85 ? -17.526 10.159 -0.692 1.00 90.50 85 LYS A C 1
ATOM 628 O O . LYS A 1 85 ? -17.586 10.143 -1.918 1.00 90.50 85 LYS A O 1
ATOM 633 N N . GLY A 1 86 ? -17.082 11.219 -0.014 1.00 90.44 86 GLY A N 1
ATOM 634 C CA . GLY A 1 86 ? -16.508 12.403 -0.657 1.00 90.44 86 GLY A CA 1
ATOM 635 C C . GLY A 1 86 ? -15.254 12.077 -1.471 1.00 90.44 86 GLY A C 1
ATOM 636 O O . GLY A 1 86 ? -15.160 12.472 -2.628 1.00 90.44 86 GLY A O 1
ATOM 637 N N . LEU A 1 87 ? -14.326 11.301 -0.904 1.00 90.81 87 LEU A N 1
ATOM 638 C CA . LEU A 1 87 ? -13.118 10.855 -1.607 1.00 90.81 87 LEU A CA 1
ATOM 639 C C . LEU A 1 87 ? -13.443 9.951 -2.803 1.00 90.81 87 LEU A C 1
ATOM 641 O O . LEU A 1 87 ? -12.902 10.172 -3.884 1.00 90.81 87 LEU A O 1
ATOM 645 N N . GLN A 1 88 ? -14.375 9.007 -2.647 1.00 88.88 88 GLN A N 1
ATOM 646 C CA . GLN A 1 88 ? -14.807 8.123 -3.734 1.00 88.88 88 GLN A CA 1
ATOM 647 C C . GLN A 1 88 ? -15.392 8.902 -4.918 1.00 88.88 88 GLN A C 1
ATOM 649 O O . GLN A 1 88 ? -15.084 8.582 -6.062 1.00 88.88 88 GLN A O 1
ATOM 654 N N . ARG A 1 89 ? -16.188 9.954 -4.666 1.00 87.88 89 ARG A N 1
ATOM 655 C CA . ARG A 1 89 ? -16.713 10.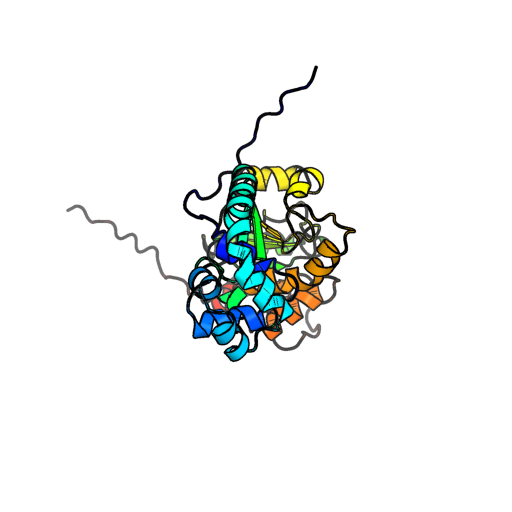839 -5.730 1.00 87.88 89 ARG A CA 1
ATOM 656 C C . ARG A 1 89 ? -15.605 11.540 -6.516 1.00 87.88 89 ARG A C 1
ATOM 658 O O . ARG A 1 89 ? -15.784 11.824 -7.692 1.00 87.88 89 ARG A O 1
ATOM 665 N N . LEU A 1 90 ? -14.464 11.792 -5.876 1.00 88.81 90 LEU A N 1
ATOM 666 C CA . LEU A 1 90 ? -13.267 12.369 -6.499 1.00 88.81 90 LEU A CA 1
ATOM 667 C C . LEU A 1 90 ? -12.358 11.310 -7.139 1.00 88.81 90 LEU A C 1
ATOM 669 O O . LEU A 1 90 ? -11.251 11.621 -7.573 1.00 88.81 90 LEU A O 1
ATOM 673 N N . GLY A 1 91 ? -12.801 10.056 -7.172 1.00 88.44 91 GLY A N 1
ATOM 674 C CA . GLY A 1 91 ? -12.055 8.939 -7.721 1.00 88.44 91 GLY A CA 1
ATOM 675 C C . GLY A 1 91 ? -11.001 8.344 -6.777 1.00 88.44 91 GLY A C 1
ATOM 676 O O . GLY A 1 91 ? -10.252 7.456 -7.183 1.00 88.44 91 GLY A O 1
ATOM 677 N N . ILE A 1 92 ? -10.909 8.836 -5.535 1.00 92.25 92 ILE A N 1
ATOM 678 C CA . ILE A 1 92 ? -9.890 8.428 -4.564 1.00 92.25 92 ILE A CA 1
ATOM 679 C C . ILE A 1 92 ? -10.439 7.314 -3.674 1.00 92.25 92 ILE A C 1
ATOM 681 O O . ILE A 1 92 ? -11.416 7.508 -2.951 1.00 92.25 92 ILE A O 1
ATOM 685 N N . ILE A 1 93 ? -9.755 6.172 -3.656 1.00 91.62 93 ILE A N 1
ATOM 686 C CA . ILE A 1 93 ? -10.052 5.051 -2.763 1.00 91.62 93 ILE A CA 1
ATOM 687 C C . ILE A 1 93 ? -8.959 4.943 -1.698 1.00 91.62 93 ILE A C 1
ATOM 689 O O . ILE A 1 93 ? -7.803 4.660 -2.022 1.00 91.62 93 ILE A O 1
ATOM 693 N N . PRO A 1 94 ? -9.301 5.117 -0.415 1.00 93.19 94 PRO A N 1
ATOM 694 C CA . PRO A 1 94 ? -8.427 4.727 0.680 1.00 93.19 94 PRO A CA 1
ATOM 695 C C . PRO A 1 94 ? -8.471 3.214 0.909 1.00 93.19 94 PRO A C 1
ATOM 697 O O . PRO A 1 94 ? -9.542 2.620 1.026 1.00 93.19 94 PRO A O 1
ATOM 700 N N . LEU A 1 95 ? -7.298 2.608 1.035 1.00 93.50 95 LEU A N 1
ATOM 701 C CA . LEU A 1 95 ? -7.074 1.205 1.360 1.00 93.50 95 LEU A CA 1
ATOM 702 C C . LEU A 1 95 ? -6.430 1.142 2.750 1.00 93.50 95 LEU A C 1
ATOM 704 O O . LEU A 1 95 ? -5.209 1.284 2.869 1.00 93.50 95 LEU A O 1
ATOM 708 N N . PRO A 1 96 ? -7.225 1.006 3.820 1.00 95.25 96 PRO A N 1
ATOM 709 C CA . PRO A 1 96 ? -6.690 0.931 5.172 1.00 95.25 96 PRO A CA 1
ATOM 710 C C . PRO A 1 96 ? -6.150 -0.466 5.477 1.00 95.25 96 PRO A C 1
ATOM 712 O O . PRO A 1 96 ? -6.724 -1.460 5.038 1.00 95.25 96 PRO A O 1
ATOM 715 N N . LEU A 1 97 ? -5.075 -0.547 6.263 1.00 95.38 97 LEU A N 1
ATOM 716 C CA . LEU A 1 97 ? -4.390 -1.792 6.640 1.00 95.38 97 LEU A CA 1
ATOM 717 C C . LEU A 1 97 ? -5.346 -2.855 7.206 1.00 95.38 97 LEU A C 1
ATOM 719 O O . LEU A 1 97 ? -5.192 -4.048 6.941 1.00 95.38 97 LEU A O 1
ATOM 723 N N . ALA A 1 98 ? -6.357 -2.402 7.951 1.00 94.50 98 ALA A N 1
ATOM 724 C CA . ALA A 1 98 ? -7.368 -3.251 8.567 1.00 94.50 98 ALA A CA 1
ATOM 725 C C . ALA A 1 98 ? -8.500 -3.704 7.632 1.00 94.50 98 ALA A C 1
ATOM 727 O O . ALA A 1 98 ? -9.329 -4.511 8.049 1.00 94.50 98 ALA A O 1
ATOM 728 N N . ALA A 1 99 ? -8.557 -3.213 6.389 1.00 91.69 99 ALA A N 1
ATOM 729 C CA . ALA A 1 99 ? -9.556 -3.674 5.432 1.00 91.69 99 ALA A CA 1
ATOM 730 C C . ALA A 1 99 ? -9.172 -5.044 4.849 1.00 91.69 99 ALA A C 1
ATOM 732 O O . ALA A 1 99 ? -8.000 -5.271 4.523 1.00 91.69 99 ALA A O 1
ATOM 733 N N . PRO A 1 100 ? -10.153 -5.932 4.600 1.00 85.69 100 PRO A N 1
ATOM 734 C CA . PRO A 1 100 ? -9.926 -7.203 3.911 1.00 85.69 100 PRO A CA 1
ATOM 735 C C . PRO A 1 100 ? -9.300 -7.037 2.521 1.00 85.69 100 PRO A C 1
ATOM 737 O O . PRO A 1 100 ? -8.473 -7.852 2.125 1.00 85.69 100 PRO A O 1
ATOM 740 N N . THR A 1 101 ? -9.646 -5.953 1.820 1.00 85.31 101 THR A N 1
ATOM 741 C CA . THR A 1 101 ? -9.172 -5.609 0.468 1.00 85.31 101 THR A CA 1
ATOM 742 C C . THR A 1 101 ? -7.738 -5.075 0.424 1.00 85.31 101 THR A C 1
ATOM 744 O O . THR A 1 101 ? -7.204 -4.838 -0.662 1.00 85.31 101 THR A O 1
ATOM 747 N N . TYR A 1 102 ? -7.098 -4.872 1.579 1.00 90.25 102 TYR A N 1
ATOM 748 C CA . TYR A 1 102 ? -5.718 -4.412 1.635 1.00 90.25 102 TYR A CA 1
ATOM 749 C C . TYR A 1 102 ? -4.755 -5.501 1.119 1.00 90.25 102 TYR A C 1
ATOM 751 O O . TYR A 1 102 ? -4.839 -6.646 1.573 1.00 90.25 102 TYR A O 1
ATOM 759 N N . PRO A 1 103 ? -3.818 -5.183 0.204 1.00 87.94 103 PRO A N 1
ATOM 760 C CA . PRO A 1 103 ? -2.938 -6.182 -0.402 1.00 87.94 103 PRO A CA 1
ATOM 761 C C . PRO A 1 103 ? -2.081 -6.935 0.613 1.00 87.94 103 PRO A C 1
ATOM 763 O O . PRO A 1 103 ? -1.338 -6.321 1.379 1.00 87.94 103 PRO A O 1
ATOM 766 N N . GLN A 1 104 ? -2.099 -8.269 0.556 1.00 87.19 104 GLN A N 1
ATOM 767 C CA . GLN A 1 104 ? -1.326 -9.096 1.488 1.00 87.19 104 GLN A CA 1
ATOM 768 C C . GLN A 1 104 ? 0.183 -8.831 1.407 1.00 87.19 104 GLN A C 1
ATOM 770 O O . GLN A 1 104 ? 0.836 -8.769 2.434 1.00 87.19 104 GLN A O 1
ATOM 775 N N . ARG A 1 105 ? 0.740 -8.556 0.222 1.00 85.38 105 ARG A N 1
ATOM 776 C CA . ARG A 1 105 ? 2.171 -8.218 0.117 1.00 85.38 105 ARG A CA 1
ATOM 777 C C . ARG A 1 105 ? 2.546 -6.911 0.814 1.00 85.38 105 ARG A C 1
ATOM 779 O O . ARG A 1 105 ? 3.673 -6.761 1.267 1.00 85.38 105 ARG A O 1
ATOM 786 N N . LEU A 1 106 ? 1.606 -5.966 0.893 1.00 89.69 106 LEU A N 1
ATOM 787 C CA . LEU A 1 106 ? 1.778 -4.772 1.716 1.00 89.69 106 LEU A CA 1
ATOM 788 C C . LEU A 1 106 ? 1.602 -5.109 3.203 1.00 89.69 106 LEU A C 1
ATOM 790 O O . LEU A 1 106 ? 2.338 -4.564 4.012 1.00 89.69 106 LEU A O 1
ATOM 794 N N . ARG A 1 107 ? 0.693 -6.050 3.518 1.00 91.12 107 ARG A N 1
ATOM 795 C CA . ARG A 1 107 ? 0.603 -6.873 4.752 1.00 91.12 107 ARG A CA 1
ATOM 796 C C . ARG A 1 107 ? 1.951 -7.141 5.400 1.00 91.12 107 ARG A C 1
ATOM 798 O O . ARG A 1 107 ? 2.212 -6.801 6.550 1.00 91.12 107 ARG A O 1
ATOM 805 N N . ASP A 1 108 ? 2.775 -7.774 4.582 1.00 88.81 108 ASP A N 1
ATOM 806 C CA . ASP A 1 108 ? 3.980 -8.479 4.996 1.00 88.81 108 ASP A CA 1
ATOM 807 C C . ASP A 1 108 ? 5.218 -7.566 5.061 1.00 88.81 108 ASP A C 1
ATOM 809 O O . ASP A 1 108 ? 6.313 -8.020 5.394 1.00 88.81 108 ASP A O 1
ATOM 813 N N . LEU A 1 109 ? 5.071 -6.268 4.757 1.00 88.19 109 LEU A N 1
ATOM 814 C CA . LEU A 1 109 ? 6.152 -5.301 4.943 1.00 88.19 109 LEU A CA 1
ATOM 815 C C . LEU A 1 109 ? 6.510 -5.194 6.431 1.00 88.19 109 LEU A C 1
ATOM 817 O O . LEU A 1 109 ? 5.637 -5.185 7.293 1.00 88.19 109 LEU A O 1
ATOM 821 N N . GLN A 1 110 ? 7.794 -4.992 6.735 1.00 85.81 110 GLN A N 1
ATOM 822 C CA . GLN A 1 110 ? 8.255 -4.736 8.109 1.00 85.81 110 GLN A CA 1
ATOM 823 C C . GLN A 1 110 ? 7.556 -3.519 8.745 1.00 85.81 110 GLN A C 1
ATOM 825 O O . GLN A 1 110 ? 7.246 -3.509 9.936 1.00 85.81 110 GLN A O 1
ATOM 830 N N . HIS A 1 111 ? 7.308 -2.491 7.933 1.00 87.75 111 HIS A N 1
ATOM 831 C CA . HIS A 1 111 ? 6.612 -1.269 8.317 1.00 87.75 111 HIS A CA 1
ATOM 832 C C . HIS A 1 111 ? 5.500 -0.995 7.297 1.00 87.75 111 HIS A C 1
ATOM 834 O O . HIS A 1 111 ? 5.693 -0.189 6.383 1.00 87.75 111 HIS A O 1
ATOM 840 N N . PRO A 1 112 ? 4.358 -1.700 7.386 1.00 92.12 112 PRO A N 1
ATOM 841 C CA . PRO A 1 112 ? 3.321 -1.599 6.376 1.00 92.12 112 PRO A CA 1
ATOM 842 C C . PRO A 1 112 ? 2.588 -0.256 6.515 1.00 92.12 112 PRO A C 1
ATOM 844 O O . PRO A 1 112 ? 2.317 0.188 7.638 1.00 92.12 112 PRO A O 1
ATOM 847 N N . PRO A 1 113 ? 2.271 0.432 5.402 1.00 92.88 113 PRO A N 1
ATOM 848 C CA . PRO A 1 113 ? 1.608 1.725 5.469 1.00 92.88 113 PRO A CA 1
ATOM 849 C C . PRO A 1 113 ? 0.193 1.567 6.025 1.00 92.88 113 PRO A C 1
ATOM 851 O O . PRO A 1 113 ? -0.597 0.764 5.530 1.00 92.88 113 PRO A O 1
ATOM 854 N N . MET A 1 114 ? -0.146 2.372 7.034 1.00 94.25 114 MET A N 1
ATOM 855 C CA . MET A 1 114 ? -1.454 2.316 7.700 1.00 94.25 114 MET A CA 1
ATOM 856 C C . MET A 1 114 ? -2.616 2.520 6.726 1.00 94.25 114 MET A C 1
ATOM 858 O O . MET A 1 114 ? -3.653 1.874 6.854 1.00 94.25 114 MET A O 1
ATOM 862 N N . VAL A 1 115 ? -2.434 3.400 5.741 1.00 94.31 115 VAL A N 1
ATOM 863 C CA . VAL A 1 115 ? -3.381 3.619 4.650 1.00 94.31 115 VAL A CA 1
ATOM 864 C C . VAL A 1 115 ? -2.612 3.861 3.359 1.00 94.31 115 VAL A C 1
ATOM 866 O O . VAL A 1 115 ? -1.635 4.609 3.344 1.00 94.31 115 VAL A O 1
ATOM 869 N N . VAL A 1 116 ? -3.089 3.262 2.273 1.00 93.62 116 VAL A N 1
ATOM 870 C CA . VAL A 1 116 ? -2.672 3.587 0.908 1.00 93.62 116 VAL A CA 1
ATOM 871 C C . VAL A 1 116 ? -3.844 4.243 0.196 1.00 93.62 116 VAL A C 1
ATOM 873 O O . VAL A 1 116 ? -4.946 3.710 0.198 1.00 93.62 116 VAL A O 1
ATOM 876 N N . TYR A 1 117 ? -3.627 5.398 -0.411 1.00 94.25 117 TYR A N 1
ATOM 877 C CA . TYR A 1 117 ? -4.621 6.074 -1.233 1.00 94.25 117 TYR A CA 1
ATOM 878 C C . TYR A 1 117 ? -4.359 5.771 -2.696 1.00 94.25 117 TYR A C 1
ATOM 880 O O . TYR A 1 117 ? -3.211 5.791 -3.144 1.00 94.25 117 TYR A O 1
ATOM 888 N N . VAL A 1 118 ? -5.433 5.528 -3.436 1.00 92.94 118 VAL A N 1
ATOM 889 C CA . VAL A 1 118 ? -5.382 5.183 -4.852 1.00 92.94 118 VAL A CA 1
ATOM 890 C C . VAL A 1 118 ? -6.309 6.096 -5.645 1.00 92.94 118 VAL A C 1
ATOM 892 O O . VAL A 1 118 ? -7.409 6.381 -5.187 1.00 92.94 118 VAL A O 1
ATOM 895 N N . LEU A 1 119 ? -5.877 6.547 -6.824 1.00 91.94 119 LEU A N 1
ATOM 896 C CA . LEU A 1 119 ? -6.707 7.271 -7.795 1.00 91.94 119 LEU A CA 1
ATOM 897 C C . LEU A 1 119 ? -6.620 6.554 -9.144 1.00 91.94 119 LEU A C 1
ATOM 899 O O . LEU A 1 119 ? -5.552 6.537 -9.753 1.00 91.94 119 LEU A O 1
ATOM 903 N N . GLY A 1 120 ? -7.727 5.972 -9.601 1.00 86.56 120 GLY A N 1
ATOM 904 C CA . GLY A 1 120 ? -7.792 5.178 -10.832 1.00 86.56 120 GLY A CA 1
ATOM 905 C C . GLY A 1 120 ? -8.227 3.730 -10.586 1.00 86.56 120 GLY A C 1
ATOM 906 O O . GLY A 1 120 ? -8.858 3.416 -9.576 1.00 86.56 120 GLY A O 1
ATOM 907 N N . ALA A 1 121 ? -7.898 2.838 -11.522 1.00 82.25 121 ALA A N 1
ATOM 908 C CA . ALA A 1 121 ? -8.305 1.434 -11.476 1.00 82.25 121 ALA A CA 1
ATOM 909 C C . ALA A 1 121 ? -7.549 0.642 -10.391 1.00 82.25 121 ALA A C 1
ATOM 911 O O . ALA A 1 121 ? -6.323 0.707 -10.305 1.00 82.25 121 ALA A O 1
ATOM 912 N N . TRP A 1 122 ? -8.268 -0.145 -9.584 1.00 81.12 122 TRP A N 1
ATOM 913 C CA . TRP A 1 122 ? -7.703 -0.982 -8.515 1.00 81.12 122 TRP A CA 1
ATOM 914 C C . TRP A 1 122 ? -8.529 -2.268 -8.310 1.00 81.12 122 TRP A C 1
ATOM 916 O O . TRP A 1 122 ? -9.754 -2.176 -8.365 1.00 81.12 122 TRP A O 1
ATOM 926 N N . PRO A 1 123 ? -7.936 -3.448 -8.034 1.00 71.56 123 PRO A N 1
ATOM 927 C CA . PRO A 1 123 ? -6.512 -3.715 -7.906 1.00 71.56 123 PRO A CA 1
ATOM 928 C C . PRO A 1 123 ? -5.800 -3.609 -9.243 1.00 71.56 123 PRO A C 1
ATOM 930 O O . PRO A 1 123 ? -6.332 -3.890 -10.315 1.00 71.56 123 PRO A O 1
ATOM 933 N N . VAL A 1 124 ? -4.551 -3.203 -9.149 1.00 67.62 124 VAL A N 1
ATOM 934 C CA . VAL A 1 124 ? -3.659 -3.126 -10.283 1.00 67.62 124 VAL A CA 1
ATOM 935 C C . VAL A 1 124 ? -3.029 -4.524 -10.420 1.00 67.62 124 VAL A C 1
ATOM 937 O O . VAL A 1 124 ? -2.085 -4.842 -9.705 1.00 67.62 124 VAL A O 1
ATOM 940 N N . LEU A 1 125 ? -3.651 -5.408 -11.220 1.00 56.59 125 LEU A N 1
ATOM 941 C CA . LEU A 1 125 ? -3.301 -6.840 -11.338 1.00 56.59 125 LEU A CA 1
ATOM 942 C C . LEU A 1 125 ? -1.783 -7.061 -11.472 1.00 56.59 125 LEU A C 1
ATOM 944 O O . LEU A 1 125 ? -1.171 -6.492 -12.367 1.00 56.59 125 LEU A O 1
ATOM 948 N N . GLU A 1 126 ? -1.227 -7.888 -10.576 1.00 58.41 126 GLU A N 1
ATOM 949 C CA . GLU A 1 126 ? 0.137 -8.450 -10.521 1.00 58.41 126 GLU A CA 1
ATOM 950 C C . GLU A 1 126 ? 1.187 -7.849 -11.475 1.00 58.41 126 GLU A C 1
ATOM 952 O O . GLU A 1 126 ? 1.494 -8.409 -12.526 1.00 58.41 126 GLU A O 1
ATOM 957 N N . GLN A 1 127 ? 1.795 -6.729 -11.074 1.00 61.00 127 GLN A N 1
ATOM 958 C CA . GLN A 1 127 ? 2.677 -5.957 -11.953 1.00 61.00 127 GLN A CA 1
ATOM 959 C C . GLN A 1 127 ? 4.167 -6.190 -11.720 1.00 61.00 127 GLN A C 1
ATOM 961 O O . GLN A 1 127 ? 4.622 -6.652 -10.670 1.00 61.00 127 GLN A O 1
ATOM 966 N N . LEU A 1 128 ? 4.944 -5.810 -12.728 1.00 56.41 128 LEU A N 1
ATOM 967 C CA . LEU A 1 128 ? 6.366 -5.546 -12.606 1.00 56.41 128 LEU A CA 1
ATOM 968 C C . LEU A 1 128 ? 6.551 -4.092 -12.117 1.00 56.41 128 LEU A C 1
ATOM 970 O O . LEU A 1 128 ? 5.950 -3.177 -12.667 1.00 56.41 128 LEU A O 1
ATOM 974 N N . ALA A 1 129 ? 7.406 -3.832 -11.128 1.00 61.81 129 ALA A N 1
ATOM 975 C CA . ALA A 1 129 ? 7.907 -2.470 -10.932 1.00 61.81 129 ALA A CA 1
ATOM 976 C C . ALA A 1 129 ? 9.136 -2.290 -11.804 1.00 61.81 129 ALA A C 1
ATOM 978 O O . ALA A 1 129 ? 10.071 -3.090 -11.764 1.00 61.81 129 ALA A O 1
ATOM 979 N N . VAL A 1 130 ? 9.185 -1.193 -12.546 1.00 58.97 130 VAL A N 1
ATOM 980 C CA . VAL A 1 130 ? 10.432 -0.749 -13.166 1.00 58.97 130 VAL A CA 1
ATOM 981 C C . VAL A 1 130 ? 10.629 0.664 -12.674 1.00 58.97 130 VAL A C 1
ATOM 983 O O . VAL A 1 130 ? 10.024 1.614 -13.156 1.00 58.97 130 VAL A O 1
ATOM 986 N N . VAL A 1 131 ? 11.461 0.781 -11.653 1.00 58.53 131 VAL A N 1
ATOM 987 C CA . V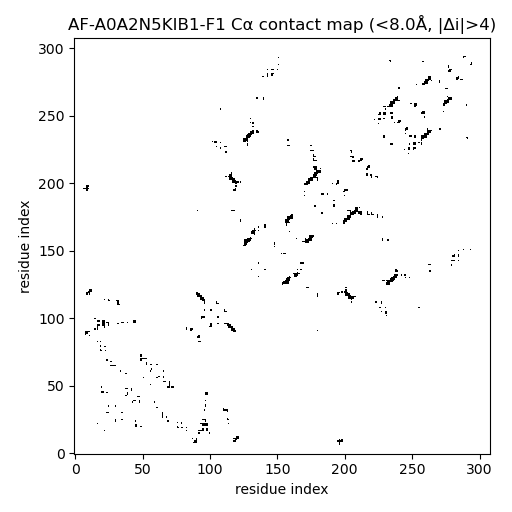AL A 1 131 ? 11.834 2.067 -11.090 1.00 58.53 131 VAL A CA 1
ATOM 988 C C . VAL A 1 131 ? 12.943 2.614 -11.966 1.00 58.53 131 VAL A C 1
ATOM 990 O O . VAL A 1 131 ? 14.126 2.351 -11.759 1.00 58.53 131 VAL A O 1
ATOM 993 N N . VAL A 1 132 ? 12.549 3.316 -13.020 1.00 52.97 132 VAL A N 1
ATOM 994 C CA . VAL A 1 132 ? 13.497 3.962 -13.919 1.00 52.97 132 VAL A CA 1
ATOM 995 C C . VAL A 1 132 ? 13.630 5.410 -13.499 1.00 52.97 132 VAL A C 1
ATOM 997 O O . VAL A 1 132 ? 12.647 6.134 -13.485 1.00 52.97 132 VAL A O 1
ATOM 1000 N N . LYS A 1 133 ? 14.858 5.827 -13.200 1.00 53.00 133 LYS A N 1
ATOM 1001 C CA . LYS A 1 133 ? 15.221 7.242 -13.166 1.00 53.00 133 LYS A CA 1
ATOM 1002 C C . LYS A 1 133 ? 15.051 7.813 -14.592 1.00 53.00 133 LYS A C 1
ATOM 1004 O O . LYS A 1 133 ? 15.432 7.121 -15.538 1.00 53.00 133 LYS A O 1
ATOM 1009 N N . PRO A 1 134 ? 14.540 9.037 -14.806 1.00 46.44 134 PRO A N 1
ATOM 1010 C CA . PRO A 1 134 ? 14.141 9.507 -16.137 1.00 46.44 134 PRO A CA 1
ATOM 1011 C C . PRO A 1 134 ? 15.333 9.700 -17.084 1.00 46.44 134 PRO A C 1
ATOM 1013 O O . PRO A 1 134 ? 15.172 9.627 -18.295 1.00 46.44 134 PRO A O 1
ATOM 1016 N N . ASP A 1 135 ? 16.542 9.873 -16.551 1.00 50.19 135 ASP A N 1
ATOM 1017 C CA . ASP A 1 135 ? 17.796 9.912 -17.315 1.00 50.19 135 ASP A CA 1
ATOM 1018 C C . ASP A 1 135 ? 18.356 8.518 -17.658 1.00 50.19 135 ASP A C 1
ATOM 1020 O O . ASP A 1 135 ? 19.307 8.406 -18.430 1.00 50.19 135 ASP A O 1
ATOM 1024 N N . ALA A 1 136 ? 17.773 7.450 -17.112 1.00 50.75 136 ALA A N 1
ATOM 1025 C CA . ALA A 1 136 ? 18.190 6.074 -17.349 1.00 50.75 136 ALA A CA 1
ATOM 1026 C C . ALA A 1 136 ? 17.300 5.332 -18.362 1.00 50.75 136 ALA A C 1
ATOM 1028 O O . ALA A 1 136 ? 17.682 4.248 -18.816 1.00 50.75 136 ALA A O 1
ATOM 1029 N N . PHE A 1 137 ? 16.148 5.901 -18.753 1.00 58.75 137 PHE A N 1
ATOM 1030 C CA . PHE A 1 137 ? 15.349 5.369 -19.861 1.00 58.75 137 PHE A CA 1
ATOM 1031 C C . PHE A 1 137 ? 15.910 5.864 -21.201 1.00 58.75 137 PHE A C 1
ATOM 1033 O O . PHE A 1 137 ? 15.450 6.838 -21.787 1.00 58.75 137 PHE A O 1
ATOM 1040 N N . THR A 1 138 ? 16.959 5.204 -21.682 1.00 61.53 138 THR A N 1
ATOM 1041 C CA . THR A 1 138 ? 17.537 5.459 -23.008 1.00 61.53 138 THR A CA 1
ATOM 1042 C C . THR A 1 138 ? 16.674 4.851 -24.116 1.00 61.53 138 THR A C 1
ATOM 1044 O O . THR A 1 138 ? 15.908 3.915 -23.867 1.00 61.53 138 THR A O 1
ATOM 1047 N N . ALA A 1 139 ? 16.862 5.288 -25.366 1.00 65.69 139 ALA A N 1
ATOM 1048 C CA . ALA A 1 139 ? 16.222 4.668 -26.534 1.00 65.69 139 ALA A CA 1
ATOM 1049 C C . ALA A 1 139 ? 16.440 3.138 -26.594 1.00 65.69 139 ALA A C 1
ATOM 1051 O O . ALA A 1 139 ? 15.539 2.388 -26.967 1.00 65.69 139 ALA A O 1
ATOM 1052 N N . GLU A 1 140 ? 17.609 2.658 -26.158 1.00 62.41 140 GLU A N 1
ATOM 1053 C CA . GLU A 1 140 ? 17.931 1.229 -26.084 1.00 62.41 140 GLU A CA 1
ATOM 1054 C C . GLU A 1 140 ? 17.099 0.497 -25.017 1.00 62.41 140 GLU A C 1
ATOM 1056 O O . GLU A 1 140 ? 16.564 -0.587 -25.271 1.00 62.41 140 GLU A O 1
ATOM 1061 N N . SER A 1 141 ? 16.935 1.100 -23.835 1.00 63.03 141 SER A N 1
ATOM 1062 C CA . SER A 1 141 ? 16.066 0.560 -22.781 1.00 63.03 141 SER A CA 1
ATOM 1063 C C . SER A 1 141 ? 14.587 0.585 -23.182 1.00 63.03 141 SER A C 1
ATOM 1065 O O . SER A 1 141 ? 13.867 -0.376 -22.911 1.00 63.03 141 SER A O 1
ATOM 1067 N N . GLY A 1 142 ? 14.158 1.609 -23.929 1.00 66.25 142 GLY A N 1
ATOM 1068 C CA . GLY A 1 142 ? 12.818 1.709 -24.497 1.00 66.25 142 GLY A CA 1
ATOM 1069 C C . GLY A 1 142 ? 12.526 0.628 -25.526 1.00 66.25 142 GLY A C 1
ATOM 1070 O O . GLY A 1 142 ? 11.499 -0.043 -25.439 1.00 66.25 142 GLY A O 1
ATOM 1071 N N . ALA A 1 143 ? 13.457 0.378 -26.449 1.00 67.56 143 ALA A N 1
ATOM 1072 C CA . ALA A 1 143 ? 13.325 -0.691 -27.436 1.00 67.56 143 ALA A CA 1
ATOM 1073 C C . ALA A 1 143 ? 13.233 -2.073 -26.772 1.00 67.56 143 ALA A C 1
ATOM 1075 O O . ALA A 1 143 ? 12.417 -2.913 -27.160 1.00 67.56 143 ALA A O 1
ATOM 1076 N N . ALA A 1 144 ? 14.039 -2.312 -25.740 1.00 65.75 144 ALA A N 1
ATOM 1077 C CA . ALA A 1 144 ? 14.017 -3.582 -25.041 1.00 65.75 144 ALA A CA 1
ATOM 1078 C C . ALA A 1 144 ? 12.809 -3.741 -24.106 1.00 65.75 144 ALA A C 1
ATOM 1080 O O . ALA A 1 144 ? 12.289 -4.850 -23.988 1.00 65.75 144 ALA A O 1
ATOM 1081 N N . TRP A 1 145 ? 12.316 -2.655 -23.503 1.00 69.81 145 TRP A N 1
ATOM 1082 C CA . TRP A 1 145 ? 11.035 -2.638 -22.800 1.00 69.81 145 TRP A CA 1
ATOM 1083 C C . TRP A 1 145 ? 9.866 -2.925 -23.745 1.00 69.81 145 TRP A C 1
ATOM 1085 O O . TRP A 1 145 ? 8.980 -3.713 -23.411 1.00 69.81 145 TRP A O 1
ATOM 1095 N N . ALA A 1 146 ? 9.863 -2.325 -24.936 1.00 70.25 146 ALA A N 1
ATOM 1096 C CA . ALA A 1 146 ? 8.853 -2.586 -25.953 1.00 70.25 146 ALA A CA 1
ATOM 1097 C C . ALA A 1 146 ? 8.873 -4.061 -26.381 1.00 70.25 146 ALA A C 1
ATOM 1099 O O . ALA A 1 146 ? 7.819 -4.684 -26.480 1.00 70.25 146 ALA A O 1
ATOM 1100 N N . GLU A 1 147 ? 10.057 -4.652 -26.565 1.00 68.62 147 GLU A N 1
ATOM 1101 C CA . GLU A 1 147 ? 10.202 -6.082 -26.861 1.00 68.62 147 GLU A CA 1
ATOM 1102 C C . GLU A 1 147 ? 9.746 -6.973 -25.693 1.00 68.62 147 GLU A C 1
ATOM 1104 O O . GLU A 1 147 ? 9.075 -7.981 -25.916 1.00 68.62 147 GLU A O 1
ATOM 1109 N N . LEU A 1 148 ? 10.065 -6.599 -24.451 1.00 66.19 148 LEU A N 1
ATOM 1110 C CA . LEU A 1 148 ? 9.609 -7.265 -23.227 1.00 66.19 148 LEU A CA 1
ATOM 1111 C C . LEU A 1 148 ? 8.084 -7.261 -23.116 1.00 66.19 148 LEU A C 1
ATOM 1113 O O . LEU A 1 148 ? 7.470 -8.316 -22.977 1.00 66.19 148 LEU A O 1
ATOM 1117 N N . SER A 1 149 ? 7.480 -6.082 -23.247 1.00 64.88 149 SER A N 1
ATOM 1118 C CA . SER A 1 149 ? 6.030 -5.876 -23.200 1.00 64.88 149 SER A CA 1
ATOM 1119 C C . SER A 1 149 ? 5.315 -6.635 -24.318 1.00 64.88 149 SER A C 1
ATOM 1121 O O . SER A 1 149 ? 4.237 -7.185 -24.109 1.00 64.88 149 SER A O 1
ATOM 1123 N N . ARG A 1 150 ? 5.941 -6.722 -25.500 1.00 65.06 150 ARG A N 1
ATOM 1124 C CA . ARG A 1 150 ? 5.443 -7.487 -26.651 1.00 65.06 150 ARG A CA 1
ATOM 1125 C C . ARG A 1 150 ? 5.624 -8.999 -26.494 1.00 65.06 150 ARG A C 1
ATOM 1127 O O . ARG A 1 150 ? 4.862 -9.750 -27.085 1.00 65.06 150 ARG A O 1
ATOM 1134 N N . SER A 1 151 ? 6.624 -9.456 -25.737 1.00 57.25 151 SER A N 1
ATOM 1135 C CA . SER A 1 151 ? 6.927 -10.886 -25.543 1.00 57.25 151 SER A CA 1
ATOM 1136 C C . SER A 1 151 ? 6.195 -11.510 -24.353 1.00 57.25 151 SER A C 1
ATOM 1138 O O . SER A 1 151 ? 5.921 -12.706 -24.372 1.00 57.25 151 SER A O 1
ATOM 1140 N N . ALA A 1 152 ? 5.889 -10.723 -23.320 1.00 56.31 152 ALA A N 1
ATOM 1141 C CA . ALA A 1 152 ? 5.206 -11.151 -22.095 1.00 56.31 152 ALA A CA 1
ATOM 1142 C C . ALA A 1 152 ? 3.759 -10.617 -22.034 1.00 56.31 152 ALA A C 1
ATOM 1144 O O . ALA A 1 152 ? 3.282 -10.189 -20.981 1.00 56.31 152 ALA A O 1
ATOM 1145 N N . LEU A 1 153 ? 3.116 -10.617 -23.211 1.00 53.50 153 LEU A N 1
ATOM 1146 C CA . LEU 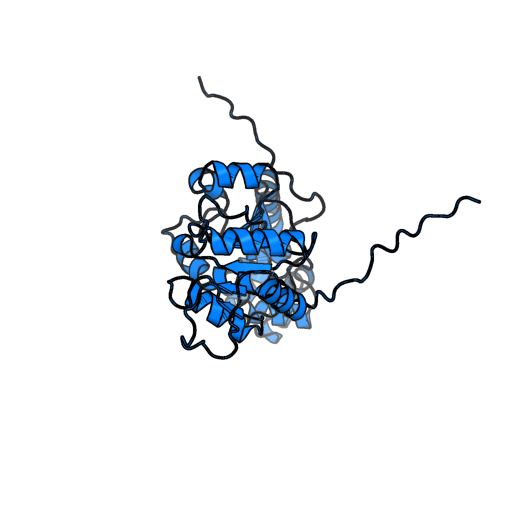A 1 153 ? 1.779 -10.113 -23.540 1.00 53.50 153 LEU A CA 1
ATOM 1147 C C . LEU A 1 153 ? 0.816 -10.152 -22.339 1.00 53.50 153 LEU A C 1
ATOM 1149 O O . LEU A 1 153 ? 0.590 -11.203 -21.751 1.00 53.50 153 LEU A O 1
ATOM 1153 N N . SER A 1 154 ? 0.285 -8.972 -22.005 1.00 53.81 154 SER A N 1
ATOM 1154 C CA . SER A 1 154 ? -0.709 -8.641 -20.966 1.00 53.81 154 SER A CA 1
ATOM 1155 C C . SER A 1 154 ? -0.315 -8.731 -19.488 1.00 53.81 154 SER A C 1
ATOM 1157 O O . SER A 1 154 ? -1.038 -8.161 -18.675 1.00 53.81 154 SER A O 1
ATOM 1159 N N . GLN A 1 155 ? 0.790 -9.383 -19.113 1.00 56.62 155 GLN A N 1
ATOM 1160 C CA . GLN A 1 155 ? 1.152 -9.563 -17.691 1.00 56.62 155 GLN A CA 1
ATOM 1161 C C . GLN A 1 155 ? 2.221 -8.588 -17.186 1.00 56.62 155 GLN A C 1
ATOM 1163 O O . GLN A 1 155 ? 2.447 -8.477 -15.984 1.00 56.62 155 GLN A O 1
ATOM 1168 N N . LEU A 1 156 ? 2.893 -7.873 -18.092 1.00 62.97 156 LEU A N 1
ATOM 1169 C CA . LEU A 1 156 ? 3.822 -6.817 -17.714 1.00 62.97 156 LEU A CA 1
ATOM 1170 C C . LEU A 1 156 ? 3.117 -5.472 -17.690 1.00 62.97 156 LEU A C 1
ATOM 1172 O O . LEU A 1 156 ? 2.473 -5.047 -18.647 1.00 62.97 156 LEU A O 1
ATOM 1176 N N . ALA A 1 157 ? 3.326 -4.774 -16.594 1.00 67.75 157 ALA A N 1
ATOM 1177 C CA . ALA A 1 157 ? 2.905 -3.411 -16.402 1.00 67.75 157 ALA A CA 1
ATOM 1178 C C . ALA A 1 157 ? 4.041 -2.661 -15.725 1.00 67.75 157 ALA A C 1
ATOM 1180 O O . ALA A 1 157 ? 4.873 -3.286 -15.081 1.00 67.75 157 ALA A O 1
ATOM 1181 N N . LEU A 1 158 ? 4.103 -1.352 -15.929 1.00 70.62 158 LEU A N 1
ATOM 1182 C CA . LEU A 1 158 ? 5.138 -0.507 -15.356 1.00 70.62 158 LEU A CA 1
ATOM 1183 C C . LEU A 1 158 ? 4.612 0.147 -14.075 1.00 70.62 158 LEU A C 1
ATOM 1185 O O . LEU A 1 158 ? 3.587 0.830 -14.128 1.00 70.62 158 LEU A O 1
ATOM 1189 N N . ALA A 1 159 ? 5.346 0.001 -12.971 1.00 73.12 159 ALA A N 1
ATOM 1190 C CA . ALA A 1 159 ? 5.211 0.873 -11.808 1.00 73.12 159 ALA A CA 1
ATOM 119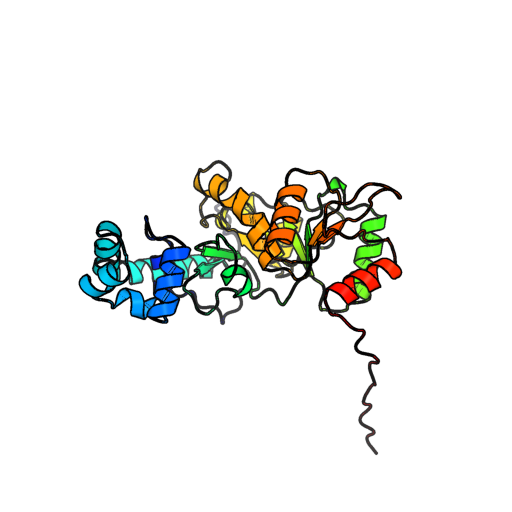1 C C . ALA A 1 159 ? 6.404 1.836 -11.689 1.00 73.12 159 ALA A C 1
ATOM 1193 O O . ALA A 1 159 ? 7.539 1.371 -11.776 1.00 73.12 159 ALA A O 1
ATOM 1194 N N . ALA A 1 160 ? 6.150 3.133 -11.477 1.00 72.88 160 ALA A N 1
ATOM 1195 C CA . ALA A 1 160 ? 7.164 4.200 -11.419 1.00 72.88 160 ALA A CA 1
ATOM 1196 C C . ALA A 1 160 ? 6.915 5.201 -10.268 1.00 72.88 160 ALA A C 1
ATOM 1198 O O . ALA A 1 160 ? 5.881 5.129 -9.600 1.00 72.88 160 ALA A O 1
ATOM 1199 N N . PHE A 1 161 ? 7.840 6.147 -10.061 1.00 74.88 161 PHE A N 1
ATOM 1200 C CA . PHE A 1 161 ? 7.683 7.297 -9.157 1.00 74.88 161 PHE A CA 1
ATOM 1201 C C . PHE A 1 161 ? 7.662 8.612 -9.945 1.00 74.88 161 PHE A C 1
ATOM 1203 O O . PHE A 1 161 ? 8.277 8.716 -11.000 1.00 74.88 161 PHE A O 1
ATOM 1210 N N . GLU A 1 162 ? 6.969 9.632 -9.450 1.00 70.31 162 GLU A N 1
ATOM 1211 C CA . GLU A 1 162 ? 7.063 11.003 -9.979 1.00 70.31 162 GLU A CA 1
ATOM 1212 C C . GLU A 1 162 ? 8.203 11.772 -9.276 1.00 70.31 162 GLU A C 1
ATOM 1214 O O . GLU A 1 162 ? 8.403 11.547 -8.076 1.00 70.31 162 GLU A O 1
ATOM 1219 N N . PRO A 1 163 ? 8.965 12.649 -9.974 1.00 56.34 163 PRO A N 1
ATOM 1220 C CA . PRO A 1 163 ? 8.927 13.003 -11.405 1.00 56.34 163 PRO A CA 1
ATOM 1221 C C . PRO A 1 163 ? 9.737 12.058 -12.309 1.00 56.34 163 PRO A C 1
ATOM 1223 O O . PRO A 1 163 ? 10.174 12.451 -13.387 1.00 56.34 163 PRO A O 1
ATOM 1226 N N . GLU A 1 164 ? 9.982 10.812 -11.903 1.00 62.28 164 GLU A N 1
ATOM 1227 C CA . GLU A 1 164 ? 10.976 9.952 -12.549 1.00 62.28 164 GLU A CA 1
ATOM 1228 C C . GLU A 1 164 ? 10.588 9.386 -13.935 1.00 62.28 164 GLU A C 1
ATOM 1230 O O . GLU A 1 164 ? 11.319 8.590 -14.523 1.00 62.28 164 GLU A O 1
ATOM 1235 N N . ILE A 1 165 ? 9.465 9.816 -14.511 1.00 63.66 165 ILE A N 1
ATOM 1236 C CA . ILE A 1 165 ? 8.986 9.329 -15.808 1.00 63.66 165 ILE A CA 1
ATOM 1237 C C . ILE A 1 165 ? 9.668 10.107 -16.938 1.00 63.66 165 ILE A C 1
ATOM 1239 O O . ILE A 1 165 ? 9.438 11.305 -17.109 1.00 63.66 165 ILE A O 1
ATOM 1243 N N . ALA A 1 166 ? 10.478 9.419 -17.745 1.00 63.91 166 ALA A N 1
ATOM 1244 C CA . ALA A 1 166 ? 11.019 10.000 -18.971 1.00 63.91 166 ALA A CA 1
ATOM 1245 C C . ALA A 1 166 ? 9.882 10.307 -19.973 1.00 63.91 166 ALA A C 1
ATOM 1247 O O . ALA A 1 166 ? 8.923 9.536 -20.040 1.00 63.91 166 ALA A O 1
ATOM 1248 N N . PRO A 1 167 ? 9.976 11.366 -20.798 1.00 63.25 167 PRO A N 1
ATOM 1249 C CA . PRO A 1 167 ? 8.925 11.721 -21.760 1.00 63.25 167 PRO A CA 1
ATOM 1250 C C . PRO A 1 167 ? 8.571 10.585 -22.730 1.00 63.25 167 PRO A C 1
ATOM 1252 O O . PRO A 1 167 ? 7.402 10.400 -23.061 1.00 63.25 167 PRO A O 1
ATOM 1255 N N . ASP A 1 168 ? 9.581 9.809 -23.128 1.00 64.06 168 ASP A N 1
ATOM 1256 C CA . ASP A 1 168 ? 9.460 8.688 -24.065 1.00 64.06 168 ASP A CA 1
ATOM 1257 C C . ASP A 1 168 ? 9.258 7.337 -23.359 1.00 64.06 168 ASP A C 1
ATOM 1259 O O . ASP A 1 168 ? 9.227 6.282 -24.003 1.00 64.06 168 ASP A O 1
ATOM 1263 N N . ALA A 1 169 ? 9.143 7.339 -22.025 1.00 65.69 169 ALA A N 1
ATOM 1264 C CA . ALA A 1 169 ? 8.841 6.128 -21.287 1.00 65.69 169 ALA A CA 1
ATOM 1265 C C . ALA A 1 169 ? 7.396 5.674 -21.571 1.00 65.69 169 ALA A C 1
ATOM 1267 O O . ALA A 1 169 ? 6.485 6.493 -21.721 1.00 65.69 169 ALA A O 1
ATOM 1268 N N . PRO A 1 170 ? 7.151 4.355 -21.616 1.00 70.56 170 PRO A N 1
ATOM 1269 C CA . PRO A 1 170 ? 5.796 3.808 -21.627 1.00 70.56 170 PRO A CA 1
ATOM 1270 C C . PRO A 1 170 ? 4.996 4.355 -20.433 1.00 70.56 170 PRO A C 1
ATOM 1272 O O . PRO A 1 170 ? 5.539 4.542 -19.345 1.00 70.56 170 PRO A O 1
ATOM 1275 N N . ALA A 1 171 ? 3.692 4.566 -20.614 1.00 75.12 171 ALA A N 1
ATOM 1276 C CA . ALA A 1 171 ? 2.829 5.012 -19.525 1.00 75.12 171 ALA A CA 1
ATOM 1277 C C . ALA A 1 171 ? 2.840 3.983 -18.374 1.00 75.12 171 ALA A C 1
ATOM 1279 O O . ALA A 1 171 ? 2.528 2.806 -18.614 1.00 75.12 171 ALA A O 1
ATOM 1280 N N . PRO A 1 172 ? 3.180 4.381 -17.134 1.00 79.69 172 PRO A N 1
ATOM 1281 C CA . PRO A 1 172 ? 3.084 3.481 -15.999 1.00 79.69 172 PRO A CA 1
ATOM 1282 C C . PRO A 1 172 ? 1.623 3.118 -15.745 1.00 79.69 172 PRO A C 1
ATOM 1284 O O . PRO A 1 172 ? 0.739 3.967 -15.805 1.00 79.69 172 PRO A O 1
ATOM 1287 N N . ARG A 1 173 ? 1.356 1.855 -15.421 1.00 83.56 173 ARG A N 1
ATOM 1288 C CA . ARG A 1 173 ? 0.039 1.426 -14.933 1.00 83.56 173 ARG A CA 1
ATOM 1289 C C . ARG A 1 173 ? -0.144 1.783 -13.462 1.00 83.56 173 ARG A C 1
ATOM 1291 O O . ARG A 1 173 ? -1.274 2.007 -13.046 1.00 83.56 173 ARG A O 1
ATOM 1298 N N . LEU A 1 174 ? 0.950 1.873 -12.706 1.00 85.94 174 LEU A N 1
ATOM 1299 C CA . LEU A 1 174 ? 0.971 2.322 -11.318 1.00 85.94 174 LEU A CA 1
ATOM 1300 C C . LEU A 1 174 ? 1.995 3.449 -11.149 1.00 85.94 174 LEU A C 1
ATOM 1302 O O . LEU A 1 174 ? 3.167 3.279 -11.467 1.00 85.94 174 LEU A O 1
ATOM 1306 N N . LEU A 1 175 ? 1.585 4.594 -10.621 1.00 87.44 175 LEU A N 1
ATOM 1307 C CA . LEU A 1 175 ? 2.480 5.718 -10.365 1.00 87.44 175 LEU A CA 1
ATOM 1308 C C . LEU A 1 175 ? 2.438 6.104 -8.889 1.00 87.44 175 LEU A C 1
ATOM 1310 O O . LEU A 1 175 ? 1.432 6.614 -8.399 1.00 87.44 175 LEU A O 1
ATOM 1314 N N . GLY A 1 176 ? 3.542 5.869 -8.183 1.00 88.62 176 GLY A N 1
ATOM 1315 C CA . GLY A 1 176 ? 3.736 6.333 -6.818 1.00 88.62 176 GLY A CA 1
ATOM 1316 C C . GLY A 1 176 ? 4.007 7.835 -6.781 1.00 88.62 176 GLY A C 1
ATOM 1317 O O . GLY A 1 176 ? 4.910 8.317 -7.464 1.00 88.62 176 GLY A O 1
ATOM 1318 N N . VAL A 1 177 ? 3.268 8.571 -5.951 1.00 89.31 177 VAL A N 1
ATOM 1319 C CA . VAL A 1 177 ? 3.472 10.010 -5.734 1.00 89.31 177 VAL A CA 1
ATOM 1320 C C . VAL A 1 177 ? 3.700 10.325 -4.249 1.00 89.31 177 VAL A C 1
ATOM 1322 O O . VAL A 1 177 ? 3.045 9.737 -3.388 1.00 89.31 177 VAL A O 1
ATOM 1325 N N . PRO A 1 178 ? 4.602 11.266 -3.912 1.00 87.06 178 PRO A N 1
ATOM 1326 C CA . PRO A 1 178 ? 4.945 11.590 -2.523 1.00 87.06 178 PRO A CA 1
ATOM 1327 C C . PRO A 1 178 ? 3.992 12.606 -1.864 1.00 87.06 178 PRO A C 1
ATOM 1329 O O . PRO A 1 178 ? 4.275 13.120 -0.784 1.00 87.06 178 PRO A O 1
ATOM 1332 N N . PHE A 1 179 ? 2.880 12.947 -2.514 1.00 89.81 179 PHE A N 1
ATOM 1333 C CA . PHE A 1 179 ? 1.942 13.984 -2.082 1.00 89.81 179 PHE A CA 1
ATOM 1334 C C . PHE A 1 179 ? 0.498 13.468 -2.063 1.00 89.81 179 PHE A C 1
ATOM 1336 O O . PHE A 1 179 ? 0.193 12.388 -2.574 1.00 89.81 179 PHE A O 1
ATOM 1343 N N . GLY A 1 180 ? -0.407 14.245 -1.467 1.00 93.00 180 GLY A N 1
ATOM 1344 C CA . GLY A 1 180 ? -1.827 13.916 -1.401 1.00 93.00 180 GLY A CA 1
ATOM 1345 C C . GLY A 1 180 ? -2.512 13.951 -2.769 1.00 93.00 180 GLY A C 1
ATOM 1346 O O . GLY A 1 180 ? -2.338 14.893 -3.543 1.00 93.00 180 GLY A O 1
ATOM 1347 N N . LEU A 1 181 ? -3.329 12.938 -3.065 1.00 93.88 181 LEU A N 1
ATOM 1348 C CA . LEU A 1 181 ? -3.922 12.740 -4.395 1.00 93.88 181 LEU A CA 1
ATOM 1349 C C . LEU A 1 181 ? -4.874 13.857 -4.852 1.00 93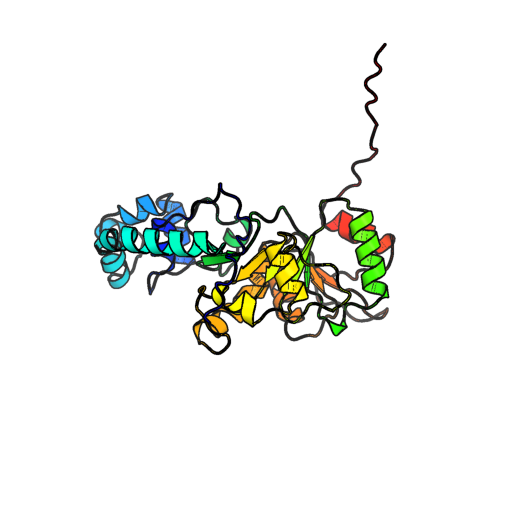.88 181 LEU A C 1
ATOM 1351 O O . LEU A 1 181 ? -5.088 14.004 -6.052 1.00 93.88 181 LEU A O 1
ATOM 1355 N N . LEU A 1 182 ? -5.379 14.707 -3.951 1.00 92.69 182 LEU A N 1
ATOM 1356 C CA . LEU A 1 182 ? -6.163 15.887 -4.346 1.00 92.69 182 LEU A CA 1
ATOM 1357 C C . LEU A 1 182 ? -5.318 16.950 -5.061 1.00 92.69 182 LEU A C 1
ATOM 1359 O O . LEU A 1 182 ? -5.855 17.798 -5.769 1.00 92.69 182 LEU A O 1
ATOM 1363 N N . LEU A 1 183 ? -3.993 16.899 -4.908 1.00 90.69 183 LEU A N 1
ATOM 1364 C CA . LEU A 1 183 ? -3.059 17.791 -5.592 1.00 90.69 183 LEU A CA 1
ATOM 1365 C C . LEU A 1 183 ? -2.602 17.237 -6.947 1.00 90.69 183 LEU A C 1
ATOM 1367 O O . LEU A 1 183 ? -1.932 17.951 -7.691 1.00 90.69 183 LEU A O 1
ATOM 1371 N N . ALA A 1 184 ? -2.968 15.996 -7.292 1.00 89.75 184 ALA A N 1
ATOM 1372 C CA . ALA A 1 184 ? -2.468 15.306 -8.480 1.00 89.75 184 ALA A CA 1
ATOM 1373 C C . ALA A 1 184 ? -2.694 16.104 -9.767 1.00 89.75 184 ALA A C 1
ATOM 1375 O O . ALA A 1 184 ? -1.751 16.318 -10.522 1.00 89.75 184 ALA A O 1
ATOM 1376 N N . ARG A 1 185 ? -3.900 16.645 -9.976 1.00 87.81 185 ARG A N 1
ATOM 1377 C CA . ARG A 1 185 ? -4.220 17.447 -11.168 1.00 87.81 185 ARG A CA 1
ATOM 1378 C C . ARG A 1 185 ? -3.329 18.684 -11.335 1.00 87.81 185 ARG A C 1
ATOM 1380 O O . ARG A 1 185 ? -3.094 19.112 -12.457 1.00 87.81 185 ARG A O 1
ATOM 1387 N N . GLN A 1 186 ? -2.884 19.285 -10.233 1.00 88.88 186 GLN A N 1
ATOM 1388 C CA . GLN A 1 186 ? -2.061 20.501 -10.248 1.00 88.88 186 GLN A CA 1
ATOM 1389 C C . GLN A 1 186 ? -0.565 20.196 -10.354 1.00 88.88 186 GLN A C 1
ATOM 1391 O O . GLN A 1 186 ? 0.211 21.067 -10.735 1.00 88.88 186 GLN A O 1
ATOM 1396 N N . ARG A 1 187 ? -0.156 18.990 -9.948 1.00 86.94 187 ARG A N 1
ATOM 1397 C CA . ARG A 1 187 ? 1.250 18.594 -9.820 1.00 86.94 187 ARG A CA 1
ATOM 1398 C C . ARG A 1 187 ? 1.740 17.743 -10.976 1.00 86.94 187 ARG A C 1
ATOM 1400 O O . ARG A 1 187 ? 2.901 17.850 -11.341 1.00 86.94 187 ARG A O 1
ATOM 1407 N N . LEU A 1 188 ? 0.872 16.912 -11.536 1.00 85.94 188 LEU A N 1
ATOM 1408 C CA . LEU A 1 188 ? 1.238 16.040 -12.637 1.00 85.94 188 LEU A CA 1
ATOM 1409 C C . LEU A 1 188 ? 1.327 16.823 -13.942 1.00 85.94 188 LEU A C 1
ATOM 1411 O O . LEU A 1 188 ? 0.516 17.710 -14.219 1.00 85.94 188 LEU A O 1
ATOM 1415 N N . ALA A 1 189 ? 2.289 16.434 -14.776 1.00 85.12 189 ALA A N 1
ATOM 1416 C CA . ALA A 1 189 ? 2.358 16.909 -16.145 1.00 85.12 189 ALA A CA 1
ATOM 1417 C C . ALA A 1 189 ? 1.041 16.585 -16.892 1.00 85.12 189 ALA A C 1
ATOM 1419 O O . ALA A 1 189 ? 0.437 15.531 -16.646 1.00 85.12 189 ALA A O 1
ATOM 1420 N N . PRO A 1 190 ? 0.577 17.451 -17.816 1.00 86.19 190 PRO A N 1
ATOM 1421 C CA . PRO A 1 190 ? -0.722 17.283 -18.470 1.00 86.19 190 PRO A CA 1
ATOM 1422 C C . PRO A 1 190 ? -0.911 15.927 -19.161 1.00 86.19 190 PRO A C 1
ATOM 1424 O O . PRO A 1 190 ? -1.995 15.355 -19.100 1.00 86.19 190 PRO A O 1
ATOM 1427 N N . ASN A 1 191 ? 0.140 15.388 -19.782 1.00 83.62 191 ASN A N 1
ATOM 1428 C CA . ASN A 1 191 ? 0.132 14.072 -20.425 1.00 83.62 191 ASN A CA 1
ATOM 1429 C C . ASN A 1 191 ? -0.089 12.931 -19.418 1.00 83.62 191 ASN A C 1
ATOM 1431 O O . ASN A 1 191 ? -0.888 12.037 -19.684 1.00 83.62 191 ASN A O 1
ATOM 1435 N N . VAL A 1 192 ? 0.557 12.983 -18.250 1.00 84.38 192 VAL A N 1
ATOM 1436 C CA . VAL A 1 192 ? 0.377 11.983 -17.184 1.00 84.38 192 VAL A CA 1
ATOM 1437 C C . VAL A 1 192 ? -1.031 12.079 -16.599 1.00 84.38 192 VAL A C 1
ATOM 1439 O O . VAL A 1 192 ? -1.698 11.066 -16.411 1.00 84.38 192 VAL A O 1
ATOM 1442 N N . TRP A 1 193 ? -1.542 13.294 -16.372 1.00 88.75 193 TRP A N 1
ATOM 1443 C CA . TRP A 1 193 ? -2.917 13.472 -15.899 1.00 88.75 193 TRP A CA 1
ATOM 1444 C C . TRP A 1 193 ? -3.953 12.918 -16.88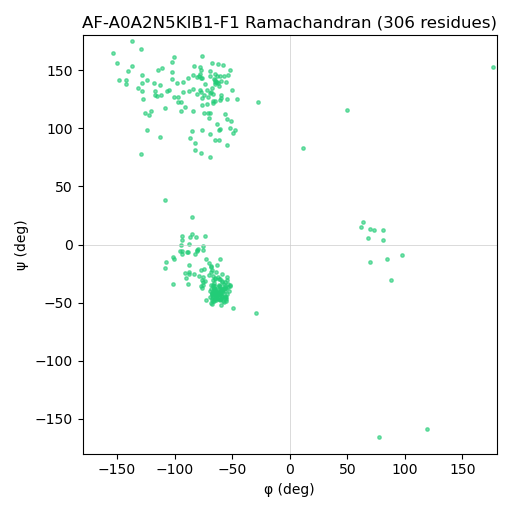8 1.00 88.75 193 TRP A C 1
ATOM 1446 O O . TRP A 1 193 ? -4.906 12.260 -16.474 1.00 88.75 193 TRP A O 1
ATOM 1456 N N . GLN A 1 194 ? -3.754 13.123 -18.194 1.00 87.81 194 GLN A N 1
ATOM 1457 C CA . GLN A 1 194 ? -4.614 12.529 -19.223 1.00 87.81 194 GLN A CA 1
ATOM 1458 C C . GLN A 1 194 ? -4.615 10.995 -19.159 1.00 87.81 194 GLN A C 1
ATOM 1460 O O . GLN A 1 194 ? -5.675 10.388 -19.282 1.00 87.81 194 GLN A O 1
ATOM 1465 N N . GLN A 1 195 ? -3.469 10.362 -18.892 1.00 85.88 195 GLN A N 1
ATOM 1466 C CA . GLN A 1 195 ? -3.389 8.906 -18.719 1.00 85.88 195 GLN A CA 1
ATOM 1467 C C . GLN A 1 195 ? -4.178 8.420 -17.495 1.00 85.88 195 GLN A C 1
ATOM 1469 O O . GLN A 1 195 ? -4.847 7.390 -17.571 1.00 85.88 195 GLN A O 1
ATOM 1474 N N . VAL A 1 196 ? -4.154 9.169 -16.387 1.00 88.50 196 VAL A N 1
ATOM 1475 C CA . VAL A 1 196 ? -4.965 8.865 -15.194 1.00 88.50 196 VAL A CA 1
ATOM 1476 C C . VAL A 1 196 ? -6.456 8.964 -15.507 1.00 88.50 196 VAL A C 1
ATOM 1478 O O . VAL A 1 196 ? -7.216 8.045 -15.209 1.00 88.50 196 VAL A O 1
ATOM 1481 N N . VAL A 1 197 ? -6.871 10.046 -16.170 1.00 88.12 197 VAL A N 1
ATOM 1482 C CA . VAL A 1 197 ? -8.264 10.262 -16.595 1.00 88.12 197 VAL A CA 1
ATOM 1483 C C . VAL A 1 197 ? -8.756 9.149 -17.522 1.00 88.12 197 VAL A C 1
ATOM 1485 O O . VAL A 1 197 ? -9.886 8.693 -17.388 1.00 88.12 197 VAL A O 1
ATOM 1488 N N . GLN A 1 198 ? -7.907 8.680 -18.436 1.00 87.31 198 GLN A N 1
ATOM 1489 C CA . GLN A 1 198 ? -8.223 7.592 -19.366 1.00 87.31 198 GLN A CA 1
ATOM 1490 C C . GLN A 1 198 ? -8.205 6.198 -18.711 1.00 87.31 198 GLN A C 1
ATOM 1492 O O . GLN A 1 198 ? -8.440 5.203 -19.394 1.00 87.31 198 GLN A O 1
ATOM 1497 N N . GLY A 1 199 ? -7.885 6.094 -17.415 1.00 84.19 199 GLY A N 1
ATOM 1498 C CA . GLY A 1 199 ? -7.729 4.815 -16.715 1.00 84.19 199 GLY A CA 1
ATOM 1499 C C . GLY A 1 199 ? -6.492 4.019 -17.149 1.00 84.19 199 GLY A C 1
ATOM 1500 O O . GLY A 1 199 ? -6.370 2.832 -16.845 1.00 84.19 199 GLY A O 1
ATOM 1501 N N . ALA A 1 200 ? -5.562 4.649 -17.871 1.00 83.31 200 ALA A N 1
ATOM 1502 C CA . ALA A 1 200 ? -4.313 4.024 -18.285 1.00 83.31 200 ALA A CA 1
ATOM 1503 C C . ALA A 1 200 ? -3.308 3.935 -17.129 1.00 83.31 200 ALA A C 1
ATOM 1505 O O . ALA A 1 200 ? -2.535 2.979 -17.085 1.00 83.31 200 ALA A O 1
ATOM 1506 N N . THR A 1 201 ? -3.360 4.882 -16.190 1.00 86.81 201 THR A N 1
ATOM 1507 C CA . THR A 1 201 ? -2.462 4.976 -15.034 1.00 86.81 201 THR A CA 1
ATOM 1508 C C . THR A 1 201 ? -3.260 5.110 -13.748 1.00 86.81 201 THR A C 1
ATOM 1510 O O . THR A 1 201 ? -4.128 5.970 -13.631 1.00 86.81 201 THR A O 1
ATOM 1513 N N . THR A 1 202 ? -2.911 4.310 -12.751 1.00 90.31 202 THR A N 1
ATOM 1514 C CA . THR A 1 202 ? -3.417 4.433 -11.389 1.00 90.31 202 THR A CA 1
ATOM 1515 C C . THR A 1 202 ? -2.375 5.135 -10.527 1.00 90.31 202 THR A C 1
ATOM 1517 O O . THR A 1 202 ? -1.226 4.698 -10.471 1.00 90.31 202 THR A O 1
ATOM 1520 N N . LEU A 1 203 ? -2.752 6.206 -9.830 1.00 92.00 203 LEU A N 1
ATOM 1521 C CA . LEU A 1 203 ? -1.874 6.851 -8.854 1.00 92.00 203 LEU A CA 1
ATOM 1522 C C . LEU A 1 203 ? -1.966 6.152 -7.505 1.00 92.00 203 LEU A C 1
ATOM 1524 O O . LEU A 1 203 ? -3.045 5.731 -7.092 1.00 92.00 203 LEU A O 1
ATOM 1528 N N . LEU A 1 204 ? -0.846 6.114 -6.795 1.00 92.50 204 LEU A N 1
ATOM 1529 C CA . LEU A 1 204 ? -0.733 5.574 -5.452 1.00 92.50 204 LEU A CA 1
ATOM 1530 C C . LEU A 1 204 ? 0.008 6.563 -4.556 1.00 92.50 204 LEU A C 1
ATOM 1532 O O . LEU A 1 204 ? 1.049 7.092 -4.934 1.00 92.50 204 LEU A O 1
ATOM 1536 N N . SER A 1 205 ? -0.506 6.786 -3.351 1.00 93.06 205 SER A N 1
ATOM 1537 C CA . SER A 1 205 ? 0.138 7.629 -2.345 1.00 93.06 205 SER A CA 1
ATOM 1538 C C . SER A 1 205 ? -0.034 7.046 -0.948 1.00 93.06 205 SER A C 1
ATOM 1540 O O . SER A 1 205 ? -1.096 6.532 -0.605 1.00 93.06 205 SER A O 1
ATOM 1542 N N . THR A 1 206 ? 0.998 7.149 -0.117 1.00 92.69 206 THR A N 1
ATOM 1543 C CA . THR A 1 206 ? 0.919 6.875 1.330 1.00 92.69 206 THR A CA 1
ATOM 1544 C C . THR A 1 206 ? 0.655 8.149 2.139 1.00 92.69 206 THR A C 1
ATOM 1546 O O . THR A 1 206 ? 0.385 8.083 3.338 1.00 92.69 206 THR A O 1
ATOM 1549 N N . ALA A 1 207 ? 0.695 9.318 1.493 1.00 92.50 207 ALA A N 1
ATOM 1550 C CA . ALA A 1 207 ? 0.345 10.589 2.103 1.00 92.50 207 ALA A CA 1
ATOM 1551 C C . ALA A 1 207 ? -1.184 10.783 2.128 1.00 92.50 207 ALA A C 1
ATOM 1553 O O . ALA A 1 207 ? -1.868 10.418 1.168 1.00 92.50 207 ALA A O 1
ATOM 1554 N N . PRO A 1 208 ? -1.742 11.408 3.185 1.00 91.81 208 PRO A N 1
ATOM 1555 C CA . PRO A 1 208 ? -3.153 11.783 3.221 1.00 91.81 208 PRO A CA 1
ATOM 1556 C C . PRO A 1 208 ? -3.576 12.595 1.985 1.00 91.81 208 PRO A C 1
ATOM 1558 O O . PRO A 1 208 ? -2.764 13.368 1.473 1.00 91.81 208 PRO A O 1
ATOM 1561 N N . PRO A 1 209 ? -4.841 12.518 1.523 1.00 91.25 209 PRO A N 1
ATOM 1562 C CA . PRO A 1 209 ? -5.253 13.080 0.233 1.00 91.25 209 PRO A CA 1
ATOM 1563 C C . PRO A 1 209 ? -5.020 14.586 0.094 1.00 91.25 209 PRO A C 1
ATOM 1565 O O . PRO A 1 209 ? -4.852 15.075 -1.018 1.00 91.25 209 PRO A O 1
ATOM 1568 N N . THR A 1 210 ? -4.991 15.312 1.211 1.00 89.12 210 THR A N 1
ATOM 1569 C CA . THR A 1 210 ? -4.790 16.766 1.296 1.00 89.12 210 THR A CA 1
ATOM 1570 C C . THR A 1 210 ? -3.336 17.180 1.552 1.00 89.12 210 THR A C 1
ATOM 1572 O O . THR A 1 210 ? -3.042 18.375 1.566 1.00 89.12 210 THR A O 1
ATOM 1575 N N . ALA A 1 211 ? -2.421 16.235 1.786 1.00 86.62 211 ALA A N 1
ATOM 1576 C CA . ALA A 1 211 ? -1.055 16.538 2.200 1.00 86.62 211 ALA A CA 1
ATOM 1577 C C . ALA A 1 211 ? -0.273 17.257 1.092 1.00 86.62 211 ALA A C 1
ATOM 1579 O O . ALA A 1 211 ? -0.085 16.737 -0.010 1.00 86.62 211 ALA A O 1
ATOM 1580 N N . GLN A 1 212 ? 0.226 18.451 1.410 1.00 85.50 212 GLN A N 1
ATOM 1581 C CA . GLN A 1 212 ? 1.102 19.211 0.522 1.00 85.50 212 GLN A CA 1
ATOM 1582 C C . GLN A 1 212 ? 2.524 18.653 0.541 1.00 85.50 212 GLN A C 1
ATOM 1584 O O . GLN A 1 212 ? 2.972 18.174 1.578 1.00 85.50 212 GLN A O 1
ATOM 1589 N N . LEU A 1 213 ? 3.257 18.781 -0.569 1.00 76.69 213 LEU A N 1
ATOM 1590 C CA . LEU A 1 213 ? 4.606 18.218 -0.739 1.00 76.69 213 LEU A CA 1
ATOM 1591 C C . LEU A 1 213 ? 5.598 18.617 0.371 1.00 76.69 213 LEU A C 1
ATOM 1593 O O . LEU A 1 213 ? 6.414 17.806 0.786 1.00 76.69 213 LEU A O 1
ATOM 1597 N N . HIS A 1 214 ? 5.503 19.850 0.877 1.00 82.50 214 HIS A N 1
ATOM 1598 C CA . HIS A 1 214 ? 6.380 20.367 1.938 1.00 82.50 214 HIS A CA 1
ATOM 1599 C C . HIS A 1 214 ? 5.804 20.188 3.351 1.00 82.50 214 HIS A C 1
ATOM 1601 O O . HIS A 1 214 ? 6.353 20.711 4.317 1.00 82.50 214 HIS A O 1
ATOM 1607 N N . SER A 1 215 ? 4.680 19.481 3.490 1.00 83.12 215 SER A N 1
ATOM 1608 C CA . SER A 1 215 ? 4.107 19.176 4.801 1.00 83.12 215 SER A CA 1
ATOM 1609 C C . SER A 1 215 ? 4.869 18.037 5.477 1.00 83.12 215 SER A C 1
ATOM 1611 O O . SER A 1 215 ? 5.383 17.137 4.812 1.00 83.12 215 SER A O 1
ATOM 1613 N N . ALA A 1 216 ? 4.866 18.017 6.812 1.00 81.69 216 ALA A N 1
ATOM 1614 C CA . ALA A 1 216 ? 5.422 16.905 7.587 1.00 81.69 216 ALA A CA 1
ATOM 1615 C C . ALA A 1 216 ? 4.787 15.549 7.212 1.00 81.69 216 ALA A C 1
ATOM 1617 O O . ALA A 1 216 ? 5.459 14.522 7.221 1.00 81.69 216 ALA A O 1
ATOM 1618 N N . LEU A 1 217 ? 3.506 15.554 6.825 1.00 80.88 217 LEU A N 1
ATOM 1619 C CA . LEU A 1 217 ? 2.781 14.360 6.383 1.00 80.88 217 LEU A CA 1
ATOM 1620 C C . LEU A 1 217 ? 3.309 13.816 5.048 1.00 80.88 217 LEU A C 1
ATOM 1622 O O . LEU A 1 217 ? 3.468 12.607 4.908 1.00 80.88 217 LEU A O 1
ATOM 1626 N N . ALA A 1 218 ? 3.614 14.688 4.083 1.00 80.38 218 ALA A N 1
ATOM 1627 C CA . ALA A 1 218 ? 4.245 14.271 2.830 1.00 80.38 218 ALA A CA 1
ATOM 1628 C C . ALA A 1 218 ? 5.696 13.822 3.053 1.00 80.38 218 ALA A C 1
ATOM 1630 O O . ALA A 1 218 ? 6.109 12.793 2.525 1.00 80.38 218 ALA A O 1
ATOM 1631 N N . ALA A 1 219 ? 6.445 14.524 3.909 1.00 83.00 219 ALA A N 1
ATOM 1632 C CA . ALA A 1 219 ? 7.807 14.133 4.264 1.00 83.00 219 ALA A CA 1
ATOM 1633 C C . ALA A 1 219 ? 7.872 12.720 4.878 1.00 83.00 219 ALA A C 1
ATOM 1635 O O . ALA A 1 219 ? 8.771 11.950 4.550 1.00 83.00 219 ALA A O 1
ATOM 1636 N N . ALA A 1 220 ? 6.891 12.349 5.708 1.00 82.75 220 ALA A N 1
ATOM 1637 C CA . ALA A 1 220 ? 6.779 11.005 6.279 1.00 82.75 220 ALA A CA 1
ATOM 1638 C C . ALA A 1 220 ? 6.392 9.925 5.245 1.00 82.75 220 ALA A C 1
ATOM 1640 O O . ALA A 1 220 ? 6.734 8.753 5.411 1.00 82.75 220 ALA A O 1
ATOM 1641 N N . ALA A 1 221 ? 5.700 10.305 4.167 1.00 81.62 221 ALA A N 1
ATOM 1642 C CA . ALA A 1 221 ? 5.267 9.393 3.109 1.00 81.62 221 ALA A CA 1
ATOM 1643 C C . ALA A 1 221 ? 6.406 8.996 2.152 1.00 81.62 221 ALA A C 1
ATOM 1645 O O . ALA A 1 221 ? 6.465 7.842 1.722 1.00 81.62 221 ALA A O 1
ATOM 1646 N N . ILE A 1 222 ? 7.330 9.923 1.862 1.00 82.12 222 ILE A N 1
ATOM 1647 C CA . ILE A 1 222 ? 8.476 9.730 0.952 1.00 82.12 222 ILE A CA 1
ATOM 1648 C C . ILE A 1 222 ? 9.269 8.441 1.236 1.00 82.12 222 ILE A C 1
ATOM 1650 O O . ILE A 1 222 ? 9.415 7.643 0.310 1.00 82.12 222 ILE A O 1
ATOM 1654 N N . PRO A 1 223 ? 9.763 8.173 2.462 1.00 82.38 223 PRO A N 1
ATOM 1655 C CA . PRO A 1 223 ? 10.558 6.970 2.721 1.00 82.38 223 PRO A CA 1
ATOM 1656 C C . PRO A 1 223 ? 9.742 5.672 2.624 1.00 82.38 223 PRO A C 1
ATOM 1658 O O . PRO A 1 223 ? 10.302 4.613 2.353 1.00 82.38 223 PRO A O 1
ATOM 1661 N N . CYS A 1 224 ? 8.420 5.736 2.805 1.00 83.75 224 CYS A N 1
ATOM 1662 C CA . CYS A 1 224 ? 7.542 4.565 2.752 1.00 83.75 224 CYS A CA 1
ATOM 1663 C C . CYS A 1 224 ? 7.144 4.190 1.315 1.00 83.75 224 CYS A C 1
ATOM 1665 O O . CYS A 1 224 ? 6.803 3.037 1.032 1.00 83.75 224 CYS A O 1
ATOM 1667 N N . LEU A 1 225 ? 7.160 5.163 0.401 1.00 86.31 225 LEU A N 1
ATOM 1668 C CA . LEU A 1 225 ? 6.664 4.999 -0.961 1.00 86.31 225 LEU A CA 1
ATOM 1669 C C . LEU A 1 225 ? 7.454 3.946 -1.769 1.00 86.31 225 LEU A C 1
ATOM 1671 O O . LEU A 1 225 ? 6.795 3.094 -2.373 1.00 86.31 225 LEU A O 1
ATOM 1675 N N . PRO A 1 226 ? 8.807 3.893 -1.731 1.00 84.94 226 PRO A N 1
ATOM 1676 C CA . PRO A 1 226 ? 9.562 2.839 -2.403 1.00 84.94 226 PRO A CA 1
ATOM 1677 C C . PRO A 1 226 ? 9.173 1.435 -1.947 1.00 84.94 226 PRO A C 1
ATOM 1679 O O . PRO A 1 226 ? 8.840 0.595 -2.776 1.00 84.94 226 PRO A O 1
ATOM 1682 N N . ALA A 1 227 ? 9.126 1.193 -0.634 1.00 87.31 227 ALA A N 1
ATOM 1683 C CA . ALA A 1 227 ? 8.736 -0.107 -0.090 1.00 87.31 227 ALA A CA 1
ATOM 1684 C C . ALA A 1 227 ? 7.303 -0.498 -0.478 1.00 87.31 227 ALA A C 1
ATOM 1686 O O . ALA A 1 227 ? 7.038 -1.666 -0.748 1.00 87.31 227 ALA A O 1
ATOM 1687 N N . THR A 1 228 ? 6.399 0.479 -0.574 1.00 88.75 228 THR A N 1
ATOM 1688 C CA . THR A 1 228 ? 5.007 0.249 -0.982 1.00 88.75 228 THR A CA 1
ATOM 1689 C C . THR A 1 228 ? 4.917 -0.168 -2.451 1.00 88.75 228 THR A C 1
ATOM 1691 O O . THR A 1 228 ? 4.309 -1.185 -2.774 1.00 88.75 228 THR A O 1
ATOM 1694 N N . VAL A 1 229 ? 5.560 0.571 -3.358 1.00 87.00 229 VAL A N 1
ATOM 1695 C CA . VAL A 1 229 ? 5.554 0.230 -4.792 1.00 87.00 229 VAL A CA 1
ATOM 1696 C C . VAL A 1 229 ? 6.273 -1.098 -5.042 1.00 87.00 229 VAL A C 1
ATOM 1698 O O . VAL A 1 229 ? 5.769 -1.938 -5.787 1.00 87.00 229 VAL A O 1
ATOM 1701 N N . VAL A 1 230 ? 7.404 -1.340 -4.373 1.00 86.56 230 VAL A N 1
ATOM 1702 C CA . VAL A 1 230 ? 8.136 -2.612 -4.472 1.00 86.56 230 VAL A CA 1
ATOM 1703 C C . VAL A 1 230 ? 7.316 -3.777 -3.915 1.00 86.56 230 VAL A C 1
ATOM 1705 O O . VAL A 1 230 ? 7.252 -4.819 -4.559 1.00 86.56 230 VAL A O 1
ATOM 1708 N N . GLY A 1 231 ? 6.639 -3.608 -2.776 1.00 87.00 231 GLY A N 1
ATOM 1709 C CA . GLY A 1 231 ? 5.782 -4.642 -2.186 1.00 87.00 231 GLY A CA 1
ATOM 1710 C C . GLY A 1 231 ? 4.611 -5.043 -3.086 1.00 87.00 231 GLY A C 1
ATOM 1711 O O . GLY A 1 231 ? 4.195 -6.199 -3.095 1.00 87.00 231 GLY A O 1
ATOM 1712 N N . LEU A 1 232 ? 4.116 -4.129 -3.922 1.00 85.25 232 LEU A N 1
ATOM 1713 C CA . LEU A 1 232 ? 3.085 -4.428 -4.924 1.00 85.25 232 LEU A CA 1
ATOM 1714 C C . LEU A 1 232 ? 3.626 -5.098 -6.195 1.00 85.25 232 LEU A C 1
ATOM 1716 O O . LEU A 1 232 ? 2.847 -5.492 -7.062 1.00 85.25 232 LEU A O 1
ATOM 1720 N N . SER A 1 233 ? 4.942 -5.260 -6.303 1.00 83.12 233 SER A N 1
ATOM 1721 C CA . SER A 1 233 ? 5.611 -5.644 -7.541 1.00 83.12 233 SER A CA 1
ATOM 1722 C C . SER A 1 233 ? 6.203 -7.048 -7.486 1.00 83.12 233 SER A C 1
ATOM 1724 O O . SER A 1 233 ? 6.536 -7.570 -6.425 1.00 83.12 233 SER A O 1
ATOM 1726 N N . ARG A 1 234 ? 6.311 -7.707 -8.645 1.00 81.00 234 ARG A N 1
ATOM 1727 C CA . ARG A 1 234 ? 6.885 -9.064 -8.779 1.00 81.00 234 ARG A CA 1
ATOM 1728 C C . ARG A 1 234 ? 8.386 -9.076 -9.051 1.00 81.00 234 ARG A C 1
ATOM 1730 O O . ARG A 1 234 ? 9.047 -10.061 -8.750 1.00 81.00 234 ARG A O 1
ATOM 1737 N N . ALA A 1 235 ? 8.913 -8.004 -9.621 1.00 80.56 235 ALA A N 1
ATOM 1738 C CA . ALA A 1 235 ? 10.339 -7.729 -9.694 1.00 80.56 235 ALA A CA 1
ATOM 1739 C C . ALA A 1 235 ? 10.539 -6.216 -9.789 1.00 80.56 235 ALA A C 1
ATOM 1741 O O . ALA A 1 235 ? 9.592 -5.482 -10.081 1.00 80.56 235 ALA A O 1
ATOM 1742 N N . VAL A 1 236 ? 11.771 -5.784 -9.540 1.00 82.12 236 VAL A N 1
ATOM 1743 C CA . VAL A 1 236 ? 12.220 -4.402 -9.671 1.00 82.12 236 VAL A CA 1
ATOM 1744 C C . VAL A 1 236 ? 13.293 -4.347 -10.740 1.00 82.12 236 VAL A C 1
ATOM 1746 O O . VAL A 1 236 ? 14.255 -5.111 -10.701 1.00 82.12 236 VAL A O 1
ATOM 1749 N N . VAL A 1 237 ? 13.172 -3.408 -11.666 1.00 78.75 237 VAL A N 1
ATOM 1750 C CA . VAL A 1 237 ? 14.250 -3.057 -12.592 1.00 78.75 237 VAL A CA 1
ATOM 1751 C C . VAL A 1 237 ? 14.642 -1.608 -12.335 1.00 78.75 237 VAL A C 1
ATOM 1753 O O . VAL A 1 237 ? 13.769 -0.747 -12.320 1.00 78.75 237 VAL A O 1
ATOM 1756 N N . VAL A 1 238 ? 15.935 -1.346 -12.139 1.00 77.50 238 VAL A N 1
ATOM 1757 C CA . VAL A 1 238 ? 16.481 -0.002 -11.921 1.00 77.50 238 VAL A CA 1
ATOM 1758 C C . VAL A 1 238 ? 17.453 0.364 -13.035 1.00 77.50 238 VAL A C 1
ATOM 1760 O O . VAL A 1 238 ? 18.237 -0.467 -13.488 1.00 77.50 238 VAL A O 1
ATOM 1763 N N . GLY A 1 239 ? 17.396 1.607 -13.504 1.00 70.94 239 GLY A N 1
ATOM 1764 C CA . GLY A 1 239 ? 18.249 2.080 -14.596 1.00 70.94 239 GLY A CA 1
ATOM 1765 C C . GLY A 1 239 ? 19.717 2.305 -14.208 1.00 70.94 239 GLY A C 1
ATOM 1766 O O . GLY A 1 239 ? 20.611 2.089 -15.018 1.00 70.94 239 GLY A O 1
ATOM 1767 N N . THR A 1 240 ? 19.985 2.689 -12.960 1.00 65.44 240 THR A N 1
ATOM 1768 C CA . THR A 1 240 ? 21.338 2.842 -12.408 1.00 65.44 240 THR A CA 1
ATOM 1769 C C . THR A 1 240 ? 21.367 2.332 -10.963 1.00 65.44 240 THR A C 1
ATOM 1771 O O . THR A 1 240 ? 20.366 2.434 -10.257 1.00 65.44 240 THR A O 1
ATOM 1774 N N . PRO A 1 241 ? 22.500 1.801 -10.466 1.00 61.75 241 PRO A N 1
ATOM 1775 C CA . PRO A 1 241 ? 22.627 1.446 -9.050 1.00 61.75 241 PRO A CA 1
ATOM 1776 C C . PRO A 1 241 ? 22.685 2.676 -8.134 1.00 61.75 241 PRO A C 1
ATOM 1778 O O . PRO A 1 241 ? 22.522 2.539 -6.926 1.00 61.75 241 PRO A O 1
ATOM 1781 N N . HIS A 1 242 ? 22.949 3.861 -8.694 1.00 64.06 242 HIS A N 1
ATOM 1782 C CA . HIS A 1 242 ? 23.198 5.094 -7.954 1.00 64.06 242 HIS A CA 1
ATOM 1783 C C . HIS A 1 242 ? 22.171 6.160 -8.348 1.00 64.06 242 HIS A C 1
ATOM 1785 O O . HIS A 1 242 ? 22.130 6.609 -9.496 1.00 64.06 242 HIS A O 1
ATOM 1791 N N . GLY A 1 243 ? 21.332 6.547 -7.388 1.00 64.50 243 GLY A N 1
ATOM 1792 C CA . GLY A 1 243 ? 20.274 7.543 -7.541 1.00 64.50 243 GLY A CA 1
ATOM 1793 C C . GLY A 1 243 ? 19.458 7.672 -6.255 1.00 64.50 243 GLY A C 1
ATOM 1794 O O . GLY A 1 243 ? 19.349 6.703 -5.505 1.00 64.50 243 GLY A O 1
ATOM 1795 N N . ALA A 1 244 ? 18.874 8.852 -6.021 1.00 63.84 244 ALA A N 1
ATOM 1796 C CA . ALA A 1 244 ? 18.147 9.179 -4.787 1.00 63.84 244 ALA A CA 1
ATOM 1797 C C . ALA A 1 244 ? 17.018 8.182 -4.454 1.00 63.84 244 ALA A C 1
ATOM 1799 O O . ALA A 1 244 ? 16.753 7.921 -3.285 1.00 63.84 244 ALA A O 1
ATOM 1800 N N . HIS A 1 245 ? 16.404 7.578 -5.476 1.00 69.00 245 HIS A N 1
ATOM 1801 C CA . HIS A 1 245 ? 15.339 6.583 -5.324 1.00 69.00 245 HIS A CA 1
ATOM 1802 C C . HIS A 1 245 ? 15.787 5.146 -5.645 1.00 69.00 245 HIS A C 1
ATOM 1804 O O . HIS A 1 245 ? 15.120 4.192 -5.241 1.00 69.00 245 HIS A O 1
ATOM 1810 N N . ALA A 1 246 ? 16.942 4.964 -6.297 1.00 75.25 246 ALA A N 1
ATOM 1811 C CA . ALA A 1 246 ? 17.481 3.651 -6.656 1.00 75.25 246 ALA A CA 1
ATOM 1812 C C . ALA A 1 246 ? 17.880 2.842 -5.417 1.00 75.25 246 ALA A C 1
ATOM 1814 O O . ALA A 1 246 ? 17.484 1.688 -5.275 1.00 75.25 246 ALA A O 1
ATOM 1815 N N . GLU A 1 247 ? 18.627 3.453 -4.497 1.00 79.94 247 GLU A N 1
ATOM 1816 C CA . GLU A 1 247 ? 19.101 2.773 -3.291 1.00 79.94 247 GLU A CA 1
ATOM 1817 C C . GLU A 1 247 ? 17.950 2.370 -2.349 1.00 79.94 247 GLU A C 1
ATOM 1819 O O . GLU A 1 247 ? 17.876 1.183 -2.019 1.00 79.94 247 GLU A O 1
ATOM 1824 N N . PRO A 1 248 ? 16.985 3.252 -2.001 1.00 81.50 248 PRO A N 1
ATOM 1825 C CA . PRO A 1 248 ? 15.807 2.853 -1.226 1.00 81.50 24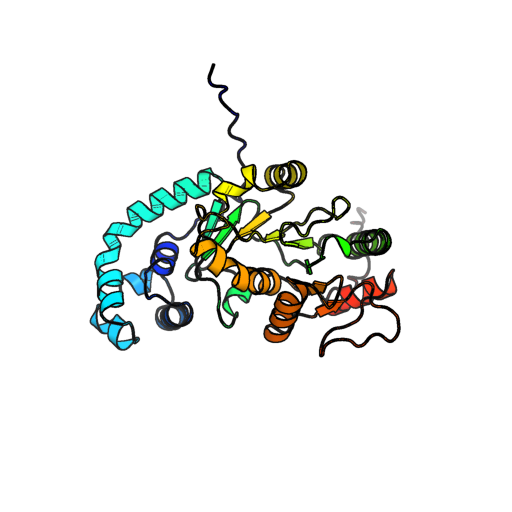8 PRO A CA 1
ATOM 1826 C C . PRO A 1 248 ? 14.982 1.751 -1.899 1.00 81.50 248 PRO A C 1
ATOM 1828 O O . PRO A 1 248 ? 14.502 0.840 -1.227 1.00 81.50 248 PRO A O 1
ATOM 1831 N N . THR A 1 249 ? 14.844 1.795 -3.227 1.00 83.12 249 THR A N 1
ATOM 1832 C CA . THR A 1 249 ? 14.107 0.771 -3.981 1.00 83.12 249 THR A CA 1
ATOM 1833 C C . THR A 1 249 ? 14.830 -0.575 -3.951 1.00 83.12 249 THR A C 1
ATOM 1835 O O . THR A 1 249 ? 14.206 -1.602 -3.695 1.00 83.12 249 THR A O 1
ATOM 1838 N N . LEU A 1 250 ? 16.147 -0.598 -4.178 1.00 85.38 250 LEU A N 1
ATOM 1839 C CA . LEU A 1 250 ? 16.947 -1.826 -4.116 1.00 85.38 250 LEU A CA 1
ATOM 1840 C C . LEU A 1 250 ? 17.023 -2.385 -2.689 1.00 85.38 250 LEU A C 1
ATOM 1842 O O . LEU A 1 250 ? 17.004 -3.603 -2.510 1.00 85.38 250 LEU A O 1
ATOM 1846 N N . ALA A 1 251 ? 17.079 -1.517 -1.676 1.00 85.19 251 ALA A N 1
ATOM 1847 C CA . ALA A 1 251 ? 17.015 -1.908 -0.273 1.00 85.19 251 ALA A CA 1
ATOM 1848 C C . ALA A 1 251 ? 15.663 -2.555 0.064 1.00 85.19 251 ALA A C 1
ATOM 1850 O O . ALA A 1 251 ? 15.644 -3.638 0.647 1.00 85.19 251 ALA A O 1
ATOM 1851 N N . ALA A 1 252 ? 14.553 -1.951 -0.376 1.00 85.25 252 ALA A N 1
ATOM 1852 C CA . ALA A 1 252 ? 13.218 -2.527 -0.234 1.00 85.25 252 ALA A CA 1
ATOM 1853 C C . ALA A 1 252 ? 13.075 -3.854 -0.995 1.00 85.25 252 ALA A C 1
ATOM 1855 O O . ALA A 1 252 ? 12.528 -4.817 -0.469 1.00 85.25 252 ALA A O 1
ATOM 1856 N N . ALA A 1 253 ? 13.607 -3.950 -2.215 1.00 87.25 253 ALA A N 1
ATOM 1857 C CA . ALA A 1 253 ? 13.565 -5.193 -2.981 1.00 87.25 253 ALA A CA 1
ATOM 1858 C C . ALA A 1 253 ? 14.312 -6.315 -2.251 1.00 87.25 253 ALA A C 1
ATOM 1860 O O . ALA A 1 253 ? 13.817 -7.435 -2.151 1.00 87.25 253 ALA A O 1
ATOM 1861 N N . ARG A 1 254 ? 15.474 -5.995 -1.667 1.00 88.44 254 ARG A N 1
ATOM 1862 C CA . ARG A 1 254 ? 16.265 -6.941 -0.877 1.00 88.44 254 ARG A CA 1
ATOM 1863 C C . ARG A 1 254 ? 15.538 -7.390 0.387 1.00 88.44 254 ARG A C 1
ATOM 1865 O O . ARG A 1 254 ? 15.533 -8.587 0.655 1.00 88.44 254 ARG A O 1
ATOM 1872 N N . SER A 1 255 ? 14.953 -6.469 1.154 1.00 85.88 255 SER A N 1
ATOM 1873 C CA . SER A 1 255 ? 14.253 -6.821 2.398 1.00 85.88 255 SER A CA 1
ATOM 1874 C C . SER A 1 255 ? 13.012 -7.676 2.144 1.00 85.88 255 SER A C 1
ATOM 1876 O O . SER A 1 255 ? 12.677 -8.517 2.971 1.00 85.88 255 SER A O 1
ATOM 1878 N N . LEU A 1 256 ? 12.375 -7.507 0.984 1.00 85.56 256 LEU A N 1
ATOM 1879 C CA . LEU A 1 256 ? 11.165 -8.231 0.589 1.00 85.56 256 LEU A CA 1
ATOM 1880 C C . LEU A 1 256 ? 11.435 -9.480 -0.255 1.00 85.56 256 LEU A C 1
ATOM 1882 O O . LEU A 1 256 ? 10.494 -10.153 -0.667 1.00 85.56 256 LEU A O 1
ATOM 1886 N N . GLY A 1 257 ? 12.701 -9.786 -0.557 1.00 87.62 257 GLY A N 1
ATOM 1887 C CA . GLY A 1 257 ? 13.056 -10.899 -1.442 1.00 87.62 257 GLY A CA 1
ATOM 1888 C C . GLY A 1 257 ? 12.545 -10.734 -2.879 1.00 87.62 257 GLY A C 1
ATOM 1889 O O . GLY A 1 257 ? 12.459 -11.712 -3.621 1.00 87.62 257 GLY A O 1
ATOM 1890 N N . VAL A 1 258 ? 12.207 -9.508 -3.287 1.00 86.25 258 VAL A N 1
ATOM 1891 C CA . VAL A 1 258 ? 11.747 -9.200 -4.642 1.00 86.25 258 VAL A CA 1
ATOM 1892 C C . VAL A 1 258 ? 12.959 -9.206 -5.581 1.00 86.25 258 VAL A C 1
ATOM 1894 O O . VAL A 1 258 ? 13.934 -8.492 -5.325 1.00 86.25 258 VAL A O 1
ATOM 1897 N N . PRO A 1 259 ? 12.935 -9.979 -6.685 1.00 86.69 259 PRO A N 1
ATOM 1898 C CA . PRO A 1 259 ? 14.024 -10.000 -7.653 1.00 86.69 259 PRO A CA 1
ATOM 1899 C C . PRO A 1 259 ? 14.348 -8.597 -8.173 1.00 86.69 259 PRO A C 1
ATOM 1901 O O . PRO A 1 259 ? 13.473 -7.906 -8.696 1.00 86.69 259 PRO A O 1
ATOM 1904 N N . ALA A 1 260 ? 15.612 -8.194 -8.060 1.00 87.25 260 ALA A N 1
ATOM 1905 C CA . ALA A 1 260 ? 16.084 -6.887 -8.494 1.00 87.25 260 ALA A CA 1
ATOM 1906 C C . ALA A 1 260 ? 17.029 -7.004 -9.693 1.00 87.25 260 ALA A C 1
ATOM 1908 O O . ALA A 1 260 ? 17.934 -7.847 -9.729 1.00 87.25 260 ALA A O 1
ATOM 1909 N N . PHE A 1 261 ? 16.840 -6.115 -10.661 1.00 83.38 261 PHE A N 1
ATOM 1910 C CA . PHE A 1 261 ? 17.605 -6.050 -11.892 1.00 83.38 261 PHE A CA 1
ATOM 1911 C C . PHE A 1 261 ? 18.148 -4.646 -12.119 1.00 83.38 261 PHE A C 1
ATOM 1913 O O . PHE A 1 261 ? 17.473 -3.670 -11.810 1.00 83.38 261 PHE A O 1
ATOM 1920 N N . ILE A 1 262 ? 19.334 -4.542 -12.714 1.00 81.19 262 ILE A N 1
ATOM 1921 C CA . ILE A 1 262 ? 19.871 -3.267 -13.196 1.00 81.19 262 ILE A CA 1
ATOM 1922 C C . ILE A 1 262 ? 20.013 -3.294 -14.716 1.00 81.19 262 ILE A C 1
ATOM 1924 O O . ILE A 1 262 ? 20.627 -4.215 -15.270 1.00 81.19 262 ILE A O 1
ATOM 1928 N N . TRP A 1 263 ? 19.452 -2.277 -15.370 1.00 75.31 263 TRP A N 1
ATOM 1929 C CA . TRP A 1 263 ? 19.617 -2.002 -16.797 1.00 75.31 263 TRP A CA 1
ATOM 1930 C C . TRP A 1 263 ? 20.912 -1.226 -17.064 1.00 75.31 263 TRP A C 1
ATOM 1932 O O . TRP A 1 263 ? 21.393 -0.508 -16.199 1.00 75.31 263 TRP A O 1
ATOM 1942 N N . GLY A 1 264 ? 21.486 -1.350 -18.263 1.00 67.75 264 GLY A N 1
ATOM 1943 C CA . GLY A 1 264 ? 22.458 -0.369 -18.774 1.00 67.75 264 GLY A CA 1
ATOM 1944 C C . GLY A 1 264 ? 23.810 -0.301 -18.056 1.00 67.75 264 GLY A C 1
ATOM 1945 O O . GLY A 1 264 ? 24.630 0.552 -18.380 1.00 67.75 264 GLY A O 1
ATOM 1946 N N . LEU A 1 265 ? 24.085 -1.195 -17.103 1.00 71.44 265 LEU A N 1
ATOM 1947 C CA . LEU A 1 265 ? 25.382 -1.228 -16.435 1.00 71.44 265 LEU A CA 1
ATOM 1948 C C . LEU A 1 265 ? 26.484 -1.588 -17.453 1.00 71.44 265 LEU A C 1
ATOM 1950 O O . LEU A 1 265 ? 26.298 -2.495 -18.271 1.00 71.44 265 LEU A O 1
ATOM 1954 N N . ALA A 1 266 ? 27.655 -0.949 -17.378 1.00 69.06 266 ALA A N 1
ATOM 1955 C CA . ALA A 1 266 ? 28.804 -1.273 -18.233 1.00 69.06 266 ALA A CA 1
ATOM 1956 C C . ALA A 1 266 ? 29.331 -2.692 -17.941 1.00 69.06 266 ALA A C 1
ATOM 1958 O O . ALA A 1 266 ? 29.298 -3.114 -16.774 1.00 69.06 266 ALA A O 1
ATOM 1959 N N . PRO A 1 267 ? 29.764 -3.484 -18.943 1.00 69.62 267 PRO A N 1
ATOM 1960 C CA . PRO A 1 267 ? 30.348 -4.807 -18.708 1.00 69.62 267 PRO A CA 1
ATOM 1961 C C . PRO A 1 267 ? 31.455 -4.747 -17.642 1.00 69.62 267 PRO A C 1
ATOM 1963 O O . PRO A 1 267 ? 32.280 -3.845 -17.662 1.00 69.62 267 PRO A O 1
ATOM 1966 N N . GLY A 1 268 ? 31.439 -5.668 -16.675 1.00 73.31 268 GLY A N 1
ATOM 1967 C CA . GLY A 1 268 ? 32.426 -5.701 -15.583 1.00 73.31 268 GLY A CA 1
ATOM 1968 C C . GLY A 1 268 ? 32.130 -4.793 -14.382 1.00 73.31 268 GLY A C 1
ATOM 1969 O O . GLY A 1 268 ? 32.725 -4.990 -13.329 1.00 73.31 268 GLY A O 1
ATOM 1970 N N . ALA A 1 269 ? 31.176 -3.861 -14.479 1.00 79.44 269 ALA A N 1
ATOM 1971 C CA . ALA A 1 269 ? 30.756 -3.078 -13.317 1.00 79.44 269 ALA A CA 1
ATOM 1972 C C . ALA A 1 269 ? 30.168 -3.974 -12.208 1.00 79.44 269 ALA A C 1
ATOM 1974 O O . ALA A 1 269 ? 29.370 -4.884 -12.485 1.00 79.44 269 ALA A O 1
ATOM 1975 N N . ALA A 1 270 ? 30.575 -3.690 -10.968 1.00 81.50 270 ALA A N 1
ATOM 1976 C CA . ALA A 1 270 ? 30.144 -4.409 -9.779 1.00 81.50 270 ALA A CA 1
ATOM 1977 C C . ALA A 1 270 ? 28.630 -4.272 -9.576 1.00 81.50 270 ALA A C 1
ATOM 1979 O O . ALA A 1 270 ? 28.050 -3.203 -9.771 1.00 81.50 270 ALA A O 1
ATOM 1980 N N . LEU A 1 271 ? 27.992 -5.374 -9.188 1.00 81.88 271 LEU A N 1
ATOM 1981 C CA . LEU A 1 271 ? 26.572 -5.404 -8.860 1.00 81.88 271 LEU A CA 1
ATOM 1982 C C . LEU A 1 271 ? 26.403 -5.422 -7.340 1.00 81.88 271 LEU A C 1
ATOM 1984 O O . LEU A 1 271 ? 27.164 -6.115 -6.659 1.00 81.88 271 LEU A O 1
ATOM 1988 N N . PRO A 1 272 ? 25.388 -4.730 -6.799 1.00 81.19 272 PRO A N 1
ATOM 1989 C CA . PRO A 1 272 ? 24.982 -4.944 -5.421 1.00 81.19 272 PRO A CA 1
ATOM 1990 C C . PRO A 1 272 ? 24.594 -6.417 -5.188 1.00 81.19 272 PRO A C 1
ATOM 1992 O O . PRO A 1 272 ? 24.158 -7.103 -6.121 1.00 81.19 272 PRO A O 1
ATOM 1995 N N . PRO A 1 273 ? 24.696 -6.918 -3.947 1.00 80.44 273 PRO A N 1
ATOM 1996 C CA . PRO A 1 273 ? 24.327 -8.293 -3.637 1.00 80.44 273 PRO A CA 1
ATOM 1997 C C . PRO A 1 273 ? 22.854 -8.553 -3.972 1.00 80.44 273 PRO A C 1
ATOM 1999 O O . PRO A 1 273 ? 21.992 -7.704 -3.727 1.00 80.44 273 PRO A O 1
ATOM 2002 N N . ASN A 1 274 ? 22.581 -9.742 -4.517 1.00 82.88 274 ASN A N 1
ATOM 2003 C CA . ASN A 1 274 ? 21.260 -10.203 -4.965 1.00 82.88 274 ASN A CA 1
ATOM 2004 C C . ASN A 1 274 ? 20.620 -9.377 -6.094 1.00 82.88 274 ASN A C 1
ATOM 2006 O O . ASN A 1 274 ? 19.434 -9.538 -6.375 1.00 82.88 274 ASN A O 1
ATOM 2010 N N . VAL A 1 275 ? 21.400 -8.539 -6.782 1.00 86.56 275 VAL A N 1
ATOM 2011 C CA . VAL A 1 275 ? 20.951 -7.794 -7.960 1.00 86.56 275 VAL A CA 1
ATOM 2012 C C . VAL A 1 275 ? 21.535 -8.417 -9.221 1.00 86.56 275 VAL A C 1
ATOM 2014 O O . VAL A 1 275 ? 22.727 -8.711 -9.303 1.00 86.56 275 VAL A O 1
ATOM 2017 N N . ARG A 1 276 ? 20.689 -8.629 -10.230 1.00 86.69 276 ARG A N 1
ATOM 2018 C CA . ARG A 1 276 ? 21.089 -9.214 -11.514 1.00 86.69 276 ARG A CA 1
ATOM 2019 C C . ARG A 1 276 ? 21.223 -8.134 -12.575 1.00 86.69 276 ARG A C 1
ATOM 2021 O O . ARG A 1 276 ? 20.494 -7.151 -12.597 1.00 86.69 276 ARG A O 1
ATOM 2028 N N . ARG A 1 277 ? 22.130 -8.334 -13.519 1.00 85.31 277 ARG A N 1
ATOM 2029 C CA . ARG A 1 277 ? 22.217 -7.471 -14.698 1.00 85.31 277 ARG A CA 1
ATOM 2030 C C . ARG A 1 277 ? 21.170 -7.880 -15.725 1.00 85.31 277 ARG A C 1
ATOM 2032 O O . ARG A 1 277 ? 21.121 -9.050 -16.109 1.00 85.31 277 ARG A O 1
ATOM 2039 N N . LEU A 1 278 ? 20.395 -6.920 -16.216 1.00 78.88 278 LEU A N 1
ATOM 2040 C CA . LEU A 1 278 ? 19.479 -7.130 -17.328 1.00 78.88 278 LEU A CA 1
ATOM 2041 C C . LEU A 1 278 ? 20.175 -6.733 -18.632 1.00 78.88 278 LEU A C 1
ATOM 2043 O O . LEU A 1 278 ? 20.562 -5.583 -18.820 1.00 78.88 278 LEU A O 1
ATOM 2047 N N . ARG A 1 279 ? 20.403 -7.718 -19.507 1.00 75.94 279 ARG A N 1
ATOM 2048 C CA . ARG A 1 279 ? 21.005 -7.481 -20.827 1.00 75.94 279 ARG A CA 1
ATOM 2049 C C . ARG A 1 279 ? 19.953 -6.911 -21.789 1.00 75.94 279 ARG A C 1
ATOM 2051 O O . ARG A 1 279 ? 18.800 -7.327 -21.704 1.00 75.94 279 ARG A O 1
ATOM 2058 N N . PRO A 1 280 ? 20.326 -6.041 -22.736 1.00 70.00 280 PRO A N 1
ATOM 2059 C CA . PRO A 1 280 ? 19.409 -5.622 -23.787 1.00 70.00 280 PRO A CA 1
ATOM 2060 C C . PRO A 1 280 ? 18.969 -6.809 -24.666 1.00 70.00 280 PRO A C 1
ATOM 2062 O O . PRO A 1 280 ? 19.650 -7.835 -24.775 1.00 70.00 280 PRO A O 1
ATOM 2065 N N . GLY A 1 281 ? 17.797 -6.670 -25.292 1.00 68.50 281 GLY A N 1
ATOM 2066 C CA . GLY A 1 281 ? 17.254 -7.626 -26.261 1.00 68.50 281 GLY A CA 1
ATOM 2067 C C . GLY A 1 281 ? 16.632 -8.905 -25.674 1.00 68.50 281 GLY A C 1
ATOM 2068 O O . GLY A 1 281 ? 16.338 -9.021 -24.482 1.00 68.50 281 GLY A O 1
ATOM 2069 N N . LYS A 1 282 ? 16.417 -9.905 -26.544 1.00 69.06 282 LYS A N 1
ATOM 2070 C CA . LYS A 1 282 ? 15.637 -11.127 -26.246 1.00 69.06 282 LYS A CA 1
ATOM 2071 C C . LYS A 1 282 ? 16.177 -11.953 -25.074 1.00 69.06 282 LYS A C 1
ATOM 2073 O O . LYS A 1 282 ? 15.405 -12.620 -24.389 1.00 69.06 282 LYS A O 1
ATOM 2078 N N . ALA A 1 283 ? 17.490 -11.945 -24.847 1.00 72.94 283 ALA A N 1
ATOM 2079 C CA . ALA A 1 283 ? 18.106 -12.708 -23.764 1.00 72.94 283 ALA A CA 1
ATOM 2080 C C . ALA A 1 283 ? 17.755 -12.132 -22.382 1.00 72.94 283 ALA A C 1
ATOM 2082 O O . ALA A 1 283 ? 17.368 -12.888 -21.491 1.00 72.94 283 ALA A O 1
ATOM 2083 N N . GLY A 1 284 ? 17.822 -10.805 -22.214 1.00 72.75 284 GLY A N 1
ATOM 2084 C CA . GLY A 1 284 ? 17.359 -10.157 -20.987 1.00 72.75 284 GLY A CA 1
ATOM 2085 C C . GLY A 1 284 ? 15.857 -10.289 -20.810 1.00 72.75 284 GLY A C 1
ATOM 2086 O O . GLY A 1 284 ? 15.405 -10.602 -19.712 1.00 72.75 284 GLY A O 1
ATOM 2087 N N . ALA A 1 285 ? 15.098 -10.183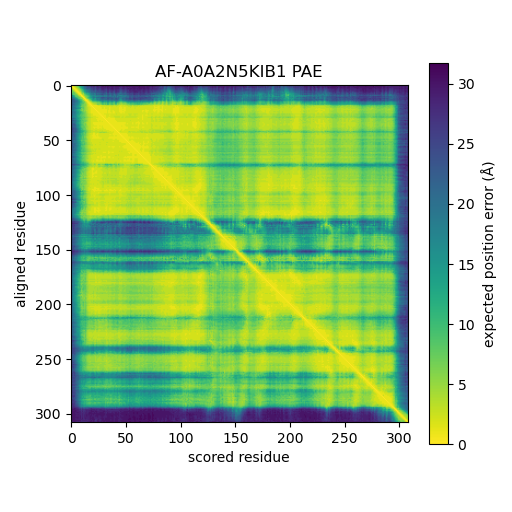 -21.905 1.00 70.25 285 ALA A N 1
ATOM 2088 C CA . ALA A 1 285 ? 13.657 -10.384 -21.863 1.00 70.25 285 ALA A CA 1
ATOM 2089 C C . ALA A 1 285 ? 13.270 -11.758 -21.284 1.00 70.25 285 ALA A C 1
ATOM 2091 O O . ALA A 1 285 ? 12.425 -11.855 -20.396 1.00 70.25 285 ALA A O 1
ATOM 2092 N N . ARG A 1 286 ? 13.956 -12.821 -21.725 1.00 73.44 286 ARG A N 1
ATOM 2093 C CA . ARG A 1 286 ? 13.780 -14.181 -21.191 1.00 73.44 286 ARG A CA 1
ATOM 2094 C C . ARG A 1 286 ? 14.209 -14.309 -19.732 1.00 73.44 286 ARG A C 1
ATOM 2096 O O . ARG A 1 286 ? 13.528 -14.988 -18.976 1.00 73.44 286 ARG A O 1
ATOM 2103 N N . ALA A 1 287 ? 15.321 -13.687 -19.340 1.00 74.25 287 ALA A N 1
ATOM 2104 C CA . ALA A 1 287 ? 15.803 -13.736 -17.960 1.00 74.25 287 ALA A CA 1
ATOM 2105 C C . ALA A 1 287 ? 14.823 -13.063 -16.985 1.00 74.25 287 ALA A C 1
ATOM 2107 O O . ALA A 1 287 ? 14.575 -13.596 -15.904 1.00 74.25 287 ALA A O 1
ATOM 2108 N N . LEU A 1 288 ? 14.239 -11.930 -17.386 1.00 74.38 288 LEU A N 1
ATOM 2109 C CA . LEU A 1 288 ? 13.208 -11.244 -16.613 1.00 74.38 288 LEU A CA 1
ATOM 2110 C C . LEU A 1 288 ? 11.918 -12.068 -16.556 1.00 74.38 288 LEU A C 1
ATOM 2112 O O . LEU A 1 288 ? 11.401 -12.299 -15.470 1.00 74.38 288 LEU A O 1
ATOM 2116 N N . ALA A 1 289 ? 11.443 -12.584 -17.694 1.00 72.88 289 ALA A N 1
ATOM 2117 C CA . ALA A 1 289 ? 10.269 -13.457 -17.740 1.00 72.88 289 ALA A CA 1
ATOM 2118 C C . ALA A 1 289 ? 10.432 -14.686 -16.826 1.00 72.88 289 ALA A C 1
ATOM 2120 O O . ALA A 1 289 ? 9.559 -14.972 -16.011 1.00 72.88 289 ALA A O 1
ATOM 2121 N N . ALA A 1 290 ? 11.590 -15.352 -16.877 1.00 76.12 290 ALA A N 1
ATOM 2122 C CA . ALA A 1 290 ? 11.898 -16.483 -16.008 1.00 76.12 290 ALA A CA 1
ATOM 2123 C C . ALA A 1 290 ? 11.882 -16.100 -14.519 1.00 76.12 290 ALA A C 1
ATOM 2125 O O . ALA A 1 290 ? 11.326 -16.832 -13.706 1.00 76.12 290 ALA A O 1
ATOM 2126 N N . ALA A 1 291 ? 12.446 -14.944 -14.154 1.00 73.69 291 ALA A N 1
ATOM 2127 C CA . ALA A 1 291 ? 12.436 -14.463 -12.772 1.00 73.69 291 ALA A CA 1
ATOM 2128 C C . ALA A 1 291 ? 11.038 -14.098 -12.261 1.00 73.69 291 ALA A C 1
ATOM 2130 O O . ALA A 1 291 ? 10.774 -14.197 -11.068 1.00 73.69 291 ALA A O 1
ATOM 2131 N N . LEU A 1 292 ? 10.139 -13.713 -13.163 1.00 72.38 292 LEU A N 1
ATOM 2132 C CA . LEU A 1 292 ? 8.737 -13.462 -12.851 1.00 72.38 292 LEU A CA 1
ATOM 2133 C C . LEU A 1 292 ? 7.902 -14.746 -12.781 1.00 72.38 292 LEU A C 1
ATOM 2135 O O . LEU A 1 292 ? 6.724 -14.677 -12.434 1.00 72.38 292 LEU A O 1
ATOM 2139 N N . GLY A 1 293 ? 8.484 -15.908 -13.096 1.00 71.94 293 GLY A N 1
ATOM 2140 C CA . GLY A 1 293 ? 7.750 -17.167 -13.230 1.00 71.94 293 GLY A CA 1
ATOM 2141 C C . GLY A 1 293 ? 6.894 -17.234 -14.498 1.00 71.94 293 GLY A C 1
ATOM 2142 O O . GLY A 1 293 ? 6.072 -18.137 -14.631 1.00 71.94 293 GLY A O 1
ATOM 2143 N N . ILE A 1 294 ? 7.099 -16.310 -15.442 1.00 69.81 294 ILE A N 1
ATOM 2144 C CA . ILE A 1 294 ? 6.486 -16.331 -16.770 1.00 69.81 294 ILE A CA 1
ATOM 2145 C C . ILE A 1 294 ? 7.261 -17.369 -17.584 1.00 69.81 294 ILE A C 1
ATOM 2147 O O . ILE A 1 294 ? 8.168 -17.067 -18.363 1.00 69.81 294 ILE A O 1
ATOM 2151 N N . THR A 1 295 ? 6.948 -18.640 -17.347 1.00 58.78 295 THR A N 1
ATOM 2152 C CA . THR A 1 295 ? 7.296 -19.687 -18.304 1.00 58.78 295 THR A CA 1
ATOM 2153 C C . THR A 1 295 ? 6.497 -19.404 -19.567 1.00 58.78 295 THR A C 1
ATOM 2155 O O . THR A 1 295 ? 5.343 -18.991 -19.487 1.00 58.78 295 THR A O 1
ATOM 2158 N N . LYS A 1 296 ? 7.112 -19.551 -20.748 1.00 53.47 296 LYS A N 1
ATOM 2159 C CA . LYS A 1 296 ? 6.351 -19.531 -22.000 1.00 53.47 296 LYS A CA 1
ATOM 2160 C C . LYS A 1 296 ? 5.208 -20.528 -21.829 1.00 53.47 296 LYS A C 1
ATOM 2162 O O . LYS A 1 296 ? 5.467 -21.729 -21.878 1.00 53.47 296 LYS A O 1
ATOM 2167 N N . THR A 1 297 ? 3.979 -20.052 -21.660 1.00 41.44 297 THR A N 1
ATOM 2168 C CA . THR A 1 297 ? 2.807 -20.855 -21.971 1.00 41.44 297 THR A CA 1
ATOM 2169 C C . THR A 1 297 ? 2.962 -21.146 -23.453 1.00 41.44 297 THR A C 1
ATOM 2171 O O . THR A 1 297 ? 2.846 -20.261 -24.304 1.00 41.44 297 THR A O 1
ATOM 2174 N N . GLY A 1 298 ? 3.466 -22.345 -23.739 1.00 36.19 298 GLY A N 1
ATOM 2175 C CA . GLY A 1 298 ? 3.692 -22.806 -25.090 1.00 36.19 298 GLY A CA 1
ATOM 2176 C C . GLY A 1 298 ? 2.385 -22.698 -25.846 1.00 36.19 298 GLY A C 1
ATOM 2177 O O . GLY A 1 298 ? 1.346 -22.992 -25.277 1.00 36.19 298 GLY A O 1
ATOM 2178 N N . ALA A 1 299 ? 2.484 -22.270 -27.101 1.00 31.03 299 ALA A N 1
ATOM 2179 C CA . ALA A 1 299 ? 1.426 -22.339 -28.087 1.00 31.03 299 ALA A CA 1
ATOM 2180 C C . ALA A 1 299 ? 0.067 -21.786 -27.619 1.00 31.03 299 ALA A C 1
ATOM 2182 O O . ALA A 1 299 ? -0.691 -22.395 -26.866 1.00 31.03 299 ALA A O 1
ATOM 2183 N N . ILE A 1 300 ? -0.352 -20.718 -28.287 1.00 33.47 300 ILE A N 1
ATOM 2184 C CA . ILE A 1 300 ? -1.719 -20.708 -28.793 1.00 33.47 300 ILE A CA 1
ATOM 2185 C C . ILE A 1 300 ? -1.842 -21.986 -29.642 1.00 33.47 300 ILE A C 1
ATOM 2187 O O . ILE A 1 300 ? -1.583 -21.984 -30.842 1.00 33.47 300 ILE A O 1
ATOM 2191 N N . THR A 1 301 ? -2.156 -23.114 -29.002 1.00 29.50 301 THR A N 1
ATOM 2192 C CA . THR A 1 301 ? -2.899 -24.162 -29.672 1.00 29.50 301 THR A CA 1
ATOM 2193 C C . THR A 1 301 ? -4.243 -23.503 -29.821 1.00 29.50 301 THR A C 1
ATOM 2195 O O . THR A 1 301 ? -5.020 -23.406 -28.876 1.00 29.50 301 THR A O 1
ATOM 2198 N N . VAL A 1 302 ? -4.427 -22.905 -30.993 1.00 34.25 302 VAL A N 1
ATOM 2199 C CA . VAL A 1 302 ? -5.736 -22.649 -31.547 1.00 34.25 302 VAL A CA 1
ATOM 2200 C C . VAL A 1 302 ? -6.445 -23.990 -31.416 1.00 34.25 302 VAL A C 1
ATOM 2202 O O . VAL A 1 302 ? -6.244 -24.892 -32.227 1.00 34.25 302 VAL A O 1
ATOM 2205 N N . GLN A 1 303 ? -7.212 -24.159 -30.341 1.00 30.53 303 GLN A N 1
ATOM 2206 C CA . GLN A 1 303 ? -8.287 -25.123 -30.300 1.00 30.53 303 GLN A CA 1
ATOM 2207 C C . GLN A 1 303 ? -9.315 -24.524 -31.257 1.00 30.53 303 GLN A C 1
ATOM 2209 O O . GLN A 1 303 ? -10.260 -23.847 -30.875 1.00 30.53 303 GLN A O 1
ATOM 2214 N N . GLN A 1 304 ? -9.003 -24.665 -32.549 1.00 32.94 304 GLN A N 1
ATOM 2215 C CA . GLN A 1 304 ? -9.973 -24.712 -33.614 1.00 32.94 304 GLN A CA 1
ATOM 2216 C C . GLN A 1 304 ? -10.930 -25.785 -33.126 1.00 32.94 304 GLN A C 1
ATOM 2218 O O . GLN A 1 304 ? -10.619 -26.977 -33.177 1.00 32.94 304 GLN A O 1
ATOM 2223 N N . GLU A 1 305 ? -12.049 -25.345 -32.563 1.00 29.55 305 GLU A N 1
ATOM 2224 C CA . GLU A 1 305 ? -13.280 -26.100 -32.634 1.00 29.55 305 GLU A CA 1
ATOM 2225 C C . GLU A 1 305 ? -13.410 -26.508 -34.100 1.00 29.55 305 GLU A C 1
ATOM 2227 O O . GLU A 1 305 ? -13.744 -25.715 -34.981 1.00 29.55 305 GLU A O 1
ATOM 2232 N N . ARG A 1 306 ? -13.003 -27.747 -34.382 1.00 30.06 306 ARG A N 1
ATOM 2233 C CA . ARG A 1 306 ? -13.411 -28.450 -35.580 1.00 30.06 306 ARG A CA 1
ATOM 2234 C C . ARG A 1 306 ? -14.912 -28.625 -35.420 1.00 30.06 306 ARG A C 1
ATOM 2236 O O . ARG A 1 306 ? -15.371 -29.586 -34.819 1.00 30.06 306 ARG A O 1
ATOM 2243 N N . LEU A 1 307 ? -15.648 -27.642 -35.921 1.00 36.53 307 LEU A N 1
ATOM 2244 C CA . LEU A 1 307 ? -16.961 -27.859 -36.495 1.00 36.53 307 LEU A CA 1
ATOM 2245 C C . LEU A 1 307 ? -16.764 -28.796 -37.689 1.00 36.53 307 LEU A C 1
ATOM 2247 O O . LEU A 1 307 ? -16.464 -28.325 -38.781 1.00 36.53 307 LEU A O 1
ATOM 2251 N N . PHE A 1 308 ? -16.845 -30.099 -37.428 1.00 46.72 308 PHE A N 1
ATOM 2252 C CA . PHE A 1 308 ? -17.389 -31.137 -38.304 1.00 46.72 308 PHE A CA 1
ATOM 2253 C C . PHE A 1 308 ? -17.861 -32.287 -37.418 1.00 46.72 308 PHE A C 1
ATOM 2255 O O . PHE A 1 308 ? -17.027 -32.791 -36.631 1.00 46.72 308 PHE A O 1
#

Sequence (308 aa):
MQREQPEVYITVNAELQPDPVAFWLCQLPGMTATLLLQLLATVGSATAIMQLSSRALREQGVPPALVAKIVAGAREVPQVAAGLKGLQRLGIIPLPLAAPTYPQRLRDLQHPPMVVYVLGAWPVLEQLAVVVKPDAFTAESGAAWAELSRSALSQLALAAFEPEIAPDAPAPRLLGVPFGLLLARQRLAPNVWQQVVQGATTLLSTAPPTAQLHSALAAAAIPCLPATVVGLSRAVVVGTPHGAHAEPTLAAARSLGVPAFIWGLAPGAALPPNVRRLRPGKAGARALAAALGITKTGAITVQQERLF

Secondary structure (DSSP, 8-state):
-------------TT----HHHHHHHHSTT--HHHHHHHHHHH-SHHHHHHS-HHHHHHTT--HHHHHHHHHGGGTHHHHHHHHHHHHHTTEEEEETTSTTS-HHHHTSSS--SEEEEESSSS--SEEEEE--TTT--HHHHHHHHHHHHHSTTT--EEEETT---TTSPPPSEEE-SS-GGGHHHHS-HHHHHHHHTTS-EEEESS-TT--TTSHHHHHHTTHHHHHHHHTEEEEEES-S-STTHHHHHHHHHHTT--EEEESPPTTPPPPTTEEEE-SSHHHHHHHHHHTT---------------

pLDDT: mean 78.63, std 16.95, range [29.5, 97.12]

Foldseek 3Di:
DPPPDPPLFFDEDPPDDADLLLLVLLPQVVDFLVLLVLCCVVQVASVSQLVDDLVVCVVSVNDNVSSVCSPVVPVCSVVSSVVQVVCVRSQKHKDASRDPLHDVLLVPDPGRQRIKIKHFYPPPPAEAEEAEQQVLCDPLVQVQVVVLCVVLDPNYFYEYEPPRHHPSHDQGQEYEYLFAQCCCVVPDDPVNVVCSSVRNHMYMWSAHNHGDCPDPRSVVGVLVRLLVSLSSHQAYEYSDCDDPSNVSNVVSCVVSVRQAEYEPDDPPDDDDPNYYYQDGDDVSSVVVCVSSVNDPPPDPPVPPPPPD

Nearest PDB structures (foldseek):
  3uqz-assembly1_A  TM=6.365E-01  e=9.330E-07  Streptococcus pneumoniae
  6p5x-assembly1_B  TM=5.357E-01  e=2.127E-01  Salmonella enterica subsp. enterica serovar Typhimurium
  2qip-assembly1_A-2  TM=4.086E-01  e=1.178E+00  Vibrio parahaemolyticus RIMD 2210633

Radius of gyration: 21.59 Å; Cα contacts (8 Å, |Δi|>4): 528; chains: 1; bounding box: 53×65×68 Å